Protein AF-A0A9D1QXA1-F1 (afdb_monomer_lite)

Foldseek 3Di:
DDDDDDDDDDDVVVVVVVVVVVVVVVVVVCVVCVVVVVVVVPPPVPPPPPDPVSVVVVCCVPCVVVVVVVVVVVVVVVVVVCCVVPNDDAQAEEEEEEQDPLCVLDVCLQVLLQVLADPLVPPPDHGYHYHYQNEDPDPPPPVDDPVSNVVSVVVVVVVLLVQPHFKYKYFPSRVCVVCVVNPAQFQQVCVVQPPDPQGDGQWRFLLPFPSCVNSVVVVDPTTITIGTGDCPPSHDPDPVSVSNSVSNVSSVLSRVCVVCVVSRPDDD

Structure (mmCIF, N/CA/C/O backbone):
data_AF-A0A9D1QXA1-F1
#
_entry.id   AF-A0A9D1QXA1-F1
#
loop_
_atom_site.group_PDB
_atom_site.id
_atom_site.type_symbol
_atom_site.label_atom_id
_atom_site.label_alt_id
_atom_site.label_comp_id
_atom_site.label_asym_id
_atom_site.label_entity_id
_atom_site.label_seq_id
_atom_site.pdbx_PDB_ins_code
_atom_site.Cartn_x
_atom_site.Cartn_y
_atom_site.Cartn_z
_atom_site.occupancy
_atom_site.B_iso_or_equiv
_atom_site.auth_seq_id
_atom_site.auth_comp_id
_atom_site.auth_asym_id
_atom_site.auth_atom_id
_atom_site.pdbx_PDB_model_num
ATOM 1 N N . MET A 1 1 ? 77.956 -28.837 -76.060 1.00 37.59 1 MET A N 1
ATOM 2 C CA . MET A 1 1 ? 78.463 -27.550 -75.529 1.00 37.59 1 MET A CA 1
ATOM 3 C C . MET A 1 1 ? 77.362 -26.504 -75.665 1.00 37.59 1 MET A C 1
ATOM 5 O O . MET A 1 1 ? 76.870 -26.305 -76.768 1.00 37.59 1 MET A O 1
ATOM 9 N N . ALA A 1 2 ? 76.914 -25.924 -74.550 1.00 44.53 2 ALA A N 1
ATOM 10 C CA . ALA A 1 2 ? 75.764 -25.020 -74.465 1.00 44.53 2 ALA A CA 1
ATOM 11 C C . ALA A 1 2 ? 76.142 -23.562 -74.801 1.00 44.53 2 ALA A C 1
ATOM 13 O O . ALA A 1 2 ? 77.150 -23.057 -74.309 1.00 44.53 2 ALA A O 1
ATOM 14 N N . LYS A 1 3 ? 75.327 -22.870 -75.612 1.00 42.81 3 LYS A N 1
ATOM 15 C CA . LYS A 1 3 ? 75.459 -21.427 -75.894 1.00 42.81 3 LYS A CA 1
ATOM 16 C C . LYS A 1 3 ? 74.698 -20.617 -74.833 1.00 42.81 3 LYS A C 1
ATOM 18 O O . LYS A 1 3 ? 73.473 -20.669 -74.791 1.00 42.81 3 LYS A O 1
ATOM 23 N N . LYS A 1 4 ? 75.416 -19.851 -74.002 1.00 46.25 4 LYS A N 1
ATOM 24 C CA . LYS A 1 4 ? 74.850 -18.815 -73.113 1.00 46.25 4 LYS A CA 1
ATOM 25 C C . LYS A 1 4 ? 74.366 -17.615 -73.948 1.00 46.25 4 LYS A C 1
ATOM 27 O O . LYS A 1 4 ? 75.156 -17.053 -74.705 1.00 46.25 4 LYS A O 1
ATOM 32 N N . LYS A 1 5 ? 73.096 -17.214 -73.793 1.00 47.03 5 LYS A N 1
ATOM 33 C CA . LYS A 1 5 ? 72.574 -15.901 -74.226 1.00 47.03 5 LYS A CA 1
ATOM 34 C C . LYS A 1 5 ? 73.256 -14.805 -73.390 1.00 47.03 5 LYS A C 1
ATOM 36 O O . LYS A 1 5 ? 73.353 -14.953 -72.177 1.00 47.03 5 LYS A O 1
ATOM 41 N N . LYS A 1 6 ? 73.760 -13.752 -74.041 1.00 47.72 6 LYS A N 1
ATOM 42 C CA . LYS A 1 6 ? 74.211 -12.513 -73.386 1.00 47.72 6 LYS A CA 1
ATOM 43 C C . LYS A 1 6 ? 73.019 -11.560 -73.315 1.00 47.72 6 LYS A C 1
ATOM 45 O O . LYS A 1 6 ? 72.423 -11.287 -74.355 1.00 47.72 6 LYS A O 1
ATOM 50 N N . ASP A 1 7 ? 72.699 -11.081 -72.121 1.00 52.91 7 ASP A N 1
ATOM 51 C CA . ASP A 1 7 ? 71.696 -10.038 -71.909 1.00 52.91 7 ASP A CA 1
ATOM 52 C C . ASP A 1 7 ? 72.205 -8.695 -72.454 1.00 52.91 7 ASP A C 1
ATOM 54 O O . ASP A 1 7 ? 73.383 -8.355 -72.313 1.00 52.91 7 ASP A O 1
ATOM 58 N N . ALA A 1 8 ? 71.332 -7.961 -73.146 1.00 57.94 8 ALA A N 1
ATOM 59 C CA . ALA A 1 8 ? 71.663 -6.690 -73.780 1.00 57.94 8 ALA A CA 1
ATOM 60 C C . ALA A 1 8 ? 71.768 -5.573 -72.727 1.00 57.94 8 ALA A C 1
ATOM 62 O O . ALA A 1 8 ? 70.818 -5.325 -71.987 1.00 57.94 8 ALA A O 1
ATOM 63 N N . TYR A 1 9 ? 72.914 -4.888 -72.678 1.00 58.16 9 TYR A N 1
ATOM 64 C CA . TYR A 1 9 ? 73.096 -3.663 -71.896 1.00 58.16 9 TYR A CA 1
ATOM 65 C C . TYR A 1 9 ? 72.228 -2.551 -72.500 1.00 58.16 9 TYR A C 1
ATOM 67 O O . TYR A 1 9 ? 72.449 -2.142 -73.641 1.00 58.16 9 TYR A O 1
ATOM 75 N N . ILE A 1 10 ? 71.219 -2.102 -71.753 1.00 59.59 10 ILE A N 1
ATOM 76 C CA . ILE A 1 10 ? 70.367 -0.966 -72.114 1.00 59.59 10 ILE A CA 1
ATOM 77 C C . ILE A 1 10 ? 71.023 0.286 -71.529 1.00 59.59 10 ILE A C 1
ATOM 79 O O . ILE A 1 10 ? 71.174 0.391 -70.315 1.00 59.59 10 ILE A O 1
ATOM 83 N N . ASP A 1 11 ? 71.429 1.209 -72.397 1.00 73.06 11 ASP A N 1
ATOM 84 C CA . ASP A 1 11 ? 72.030 2.488 -72.019 1.00 73.06 11 ASP A CA 1
ATOM 85 C C . ASP A 1 11 ? 71.029 3.334 -71.196 1.00 73.06 11 ASP A C 1
ATOM 87 O O . ASP A 1 11 ? 69.945 3.647 -71.710 1.00 73.06 11 ASP A O 1
ATOM 91 N N . PRO A 1 12 ? 71.343 3.694 -69.934 1.00 71.31 12 PRO A N 1
ATOM 92 C CA . PRO A 1 12 ? 70.433 4.443 -69.070 1.00 71.31 12 PRO A CA 1
ATOM 93 C C . PRO A 1 12 ? 69.987 5.779 -69.679 1.00 71.31 12 PRO A C 1
ATOM 95 O O . PRO A 1 12 ? 68.824 6.145 -69.524 1.00 71.31 12 PRO A O 1
ATOM 98 N N . GLN A 1 13 ? 70.835 6.449 -70.468 1.00 74.12 13 GLN A N 1
ATOM 99 C CA . GLN A 1 13 ? 70.461 7.712 -71.117 1.00 74.12 13 GLN A CA 1
ATOM 100 C C . GLN A 1 13 ? 69.402 7.525 -72.209 1.00 74.12 13 GLN A C 1
ATOM 102 O O . GLN A 1 13 ? 68.526 8.368 -72.389 1.00 74.12 13 GLN A O 1
ATOM 107 N N . GLN A 1 14 ? 69.438 6.403 -72.936 1.00 75.75 14 GLN A N 1
ATOM 108 C CA . GLN A 1 14 ? 68.411 6.105 -73.937 1.00 75.75 14 GLN A CA 1
ATOM 109 C C . GLN A 1 14 ? 67.074 5.748 -73.298 1.00 75.75 14 GLN A C 1
ATOM 111 O O . GLN A 1 14 ? 66.028 5.991 -73.900 1.00 75.75 14 GLN A O 1
ATOM 116 N N . LYS A 1 15 ? 67.103 5.166 -72.097 1.00 78.06 15 LYS A N 1
ATOM 117 C CA . LYS A 1 15 ? 65.896 4.884 -71.327 1.00 78.06 15 LYS A CA 1
ATOM 118 C C . LYS A 1 15 ? 65.251 6.186 -70.852 1.00 78.06 15 LYS A C 1
ATOM 120 O O . LYS A 1 15 ? 64.083 6.404 -71.151 1.00 78.06 15 LYS A O 1
ATOM 125 N N . GLU A 1 16 ? 66.035 7.082 -70.255 1.00 83.50 16 GLU A N 1
ATOM 126 C CA . GLU A 1 16 ? 65.568 8.412 -69.840 1.00 83.50 16 GLU A CA 1
ATOM 127 C C . GLU A 1 16 ? 65.042 9.236 -71.020 1.00 83.50 16 GLU A C 1
ATOM 129 O O . GLU A 1 16 ? 63.992 9.863 -70.924 1.00 83.50 16 GLU A O 1
ATOM 134 N N . LEU A 1 17 ? 65.721 9.207 -72.173 1.00 81.94 17 LEU A N 1
ATOM 135 C CA . LEU A 1 17 ? 65.264 9.934 -73.358 1.00 81.94 17 LEU A CA 1
ATOM 136 C C . LEU A 1 17 ? 63.931 9.390 -73.888 1.00 81.94 17 LEU A C 1
ATOM 138 O O . LEU A 1 17 ? 63.074 10.167 -74.304 1.00 81.94 17 LEU A O 1
ATOM 142 N N . ARG A 1 18 ? 63.737 8.065 -73.873 1.00 80.75 18 ARG A N 1
ATOM 143 C CA . ARG A 1 18 ? 62.459 7.443 -74.251 1.00 80.75 18 ARG A CA 1
ATOM 144 C C . ARG A 1 18 ? 61.352 7.822 -73.275 1.00 80.75 18 ARG A C 1
ATOM 146 O O . ARG A 1 18 ? 60.283 8.207 -73.732 1.00 80.75 18 ARG A O 1
ATOM 153 N N . GLU A 1 19 ? 61.639 7.787 -71.976 1.00 85.25 19 GLU A N 1
ATOM 154 C CA . GLU A 1 19 ? 60.705 8.209 -70.927 1.00 85.25 19 GLU A CA 1
ATOM 155 C C . GLU A 1 19 ? 60.332 9.694 -71.079 1.00 85.25 19 GLU A C 1
ATOM 157 O O . GLU A 1 19 ? 59.159 10.046 -71.005 1.00 85.25 19 GLU A O 1
ATOM 162 N N . LEU A 1 20 ? 61.291 10.569 -71.400 1.00 86.19 20 LEU A N 1
ATOM 163 C CA . LEU A 1 20 ? 61.042 11.989 -71.676 1.00 86.19 20 LEU A CA 1
ATOM 164 C C . LEU A 1 20 ? 60.209 12.215 -72.940 1.00 86.19 20 LEU A C 1
ATOM 166 O O . LEU A 1 20 ? 59.339 13.084 -72.956 1.00 86.19 20 LEU A O 1
ATOM 170 N N . ILE A 1 21 ? 60.470 11.459 -74.009 1.00 87.19 21 ILE A N 1
ATOM 171 C CA . ILE A 1 21 ? 59.681 11.527 -75.247 1.00 87.19 21 ILE A CA 1
ATOM 172 C C . ILE A 1 21 ? 58.243 11.086 -74.978 1.00 87.19 21 ILE A C 1
ATOM 174 O O . ILE A 1 21 ? 57.306 11.727 -75.451 1.00 87.19 21 ILE A O 1
ATOM 178 N N . GLU A 1 22 ? 58.066 10.020 -74.205 1.00 86.38 22 GLU A N 1
ATOM 179 C CA . GLU A 1 22 ? 56.758 9.505 -73.821 1.00 86.38 22 GLU A CA 1
ATOM 180 C C . GLU A 1 22 ? 56.006 10.501 -72.931 1.00 86.38 22 GLU A C 1
ATOM 182 O O . GLU A 1 22 ? 54.868 10.846 -73.239 1.00 86.38 22 GLU A O 1
ATOM 187 N N . LEU A 1 23 ? 56.669 11.080 -71.925 1.00 84.50 23 LEU A N 1
ATOM 188 C CA . LEU A 1 23 ? 56.123 12.153 -71.088 1.00 84.50 23 LEU A CA 1
ATOM 189 C C . LEU A 1 23 ? 55.717 13.378 -71.905 1.00 84.50 23 LEU A C 1
ATOM 191 O O . LEU A 1 23 ? 54.641 13.929 -71.698 1.00 84.50 23 LEU A O 1
ATOM 195 N N . LYS A 1 24 ? 56.555 13.804 -72.853 1.00 83.06 24 LYS A N 1
ATOM 196 C CA . LYS A 1 24 ? 56.260 14.959 -73.705 1.00 83.06 24 LYS A CA 1
ATOM 197 C C . LYS A 1 24 ? 55.079 14.681 -74.633 1.00 83.06 24 LYS A C 1
ATOM 199 O O . LYS A 1 24 ? 54.265 15.570 -74.860 1.00 83.06 24 LYS A O 1
ATOM 204 N N . LYS A 1 25 ? 54.960 13.448 -75.132 1.00 84.94 25 LYS A N 1
ATOM 205 C CA . LYS A 1 25 ? 53.819 13.003 -75.936 1.00 84.94 25 LYS A CA 1
ATOM 206 C C . LYS A 1 25 ? 52.533 12.955 -75.108 1.00 84.94 25 LYS A C 1
ATOM 208 O O . LYS A 1 25 ? 51.510 13.427 -75.585 1.00 84.94 25 LYS A O 1
ATOM 213 N N . LEU A 1 26 ? 52.598 12.461 -73.872 1.00 79.44 26 LEU A N 1
ATOM 214 C CA . LEU A 1 26 ? 51.476 12.473 -72.928 1.00 79.44 26 LEU A CA 1
ATOM 215 C C . LEU A 1 26 ? 51.063 13.903 -72.559 1.00 79.44 26 LEU A C 1
ATOM 217 O O . LEU A 1 26 ? 49.879 14.212 -72.567 1.00 79.44 26 LEU A O 1
ATOM 221 N N . GLN A 1 27 ? 52.023 14.797 -72.304 1.00 81.00 27 GLN A N 1
ATOM 222 C CA . GLN A 1 27 ? 51.747 16.218 -72.066 1.00 81.00 27 GLN A CA 1
ATOM 223 C C . GLN A 1 27 ? 51.101 16.889 -73.277 1.00 81.00 27 GLN A C 1
ATOM 225 O O . GLN A 1 27 ? 50.180 17.684 -73.115 1.00 81.00 27 GLN A O 1
ATOM 230 N N . GLN A 1 28 ? 51.569 16.574 -74.485 1.00 80.44 28 GLN A N 1
ATOM 231 C CA . GLN A 1 28 ? 50.987 17.105 -75.711 1.00 80.44 28 GLN A CA 1
ATOM 232 C C . GLN A 1 28 ? 49.560 16.584 -75.918 1.00 80.44 28 GLN A C 1
ATOM 234 O O . GLN A 1 28 ? 48.664 17.375 -76.181 1.00 80.44 28 GLN A O 1
ATOM 239 N N . GLN A 1 29 ? 49.333 15.286 -75.714 1.00 77.81 29 GLN A N 1
ATOM 240 C CA . GLN A 1 29 ? 48.005 14.679 -75.793 1.00 77.81 29 GLN A CA 1
ATOM 241 C C . GLN A 1 29 ? 47.046 15.279 -74.750 1.00 77.81 29 GLN A C 1
ATOM 243 O O . GLN A 1 29 ? 45.900 15.583 -75.067 1.00 77.81 29 GLN A O 1
ATOM 248 N N . ALA A 1 30 ? 47.536 15.537 -73.534 1.00 77.69 30 ALA A N 1
ATOM 249 C CA . ALA A 1 30 ? 46.772 16.201 -72.484 1.00 77.69 30 ALA A CA 1
ATOM 250 C C . ALA A 1 30 ? 46.450 17.673 -72.801 1.00 77.69 30 ALA A C 1
ATOM 252 O O . ALA A 1 30 ? 45.405 18.177 -72.395 1.00 77.69 30 ALA A O 1
ATOM 253 N N . ALA A 1 31 ? 47.331 18.367 -73.528 1.00 77.25 31 ALA A N 1
ATOM 254 C CA . ALA A 1 31 ? 47.114 19.742 -73.973 1.00 77.25 31 ALA A CA 1
ATOM 255 C C . ALA A 1 31 ? 46.181 19.841 -75.193 1.00 77.25 31 ALA A C 1
ATOM 257 O O . ALA A 1 31 ? 45.480 20.840 -75.337 1.00 77.25 31 ALA A O 1
ATOM 258 N N . GLU A 1 32 ? 46.174 18.826 -76.063 1.00 80.56 32 GLU A N 1
ATOM 259 C CA . GLU A 1 32 ? 45.275 18.726 -77.222 1.00 80.56 32 GLU A CA 1
ATOM 260 C C . GLU A 1 32 ? 43.842 18.363 -76.799 1.00 80.56 32 GLU A C 1
ATOM 262 O O . GLU A 1 32 ? 42.887 18.862 -77.394 1.00 80.56 32 GLU A O 1
ATOM 267 N N . HIS A 1 33 ? 43.689 17.577 -75.727 1.00 78.50 33 HIS A N 1
ATOM 268 C CA . HIS A 1 33 ? 42.396 17.136 -75.193 1.00 78.50 33 HIS A CA 1
ATOM 269 C C . HIS A 1 33 ? 42.211 17.525 -73.710 1.00 78.50 33 HIS A C 1
ATOM 271 O O . HIS A 1 33 ? 42.039 16.658 -72.848 1.00 78.50 33 HIS A O 1
ATOM 277 N N . PRO A 1 34 ? 42.222 18.830 -73.372 1.00 73.06 34 PRO A N 1
ATOM 278 C CA . PRO A 1 34 ? 42.160 19.283 -71.983 1.00 73.06 34 PRO A CA 1
ATOM 279 C C . PRO A 1 34 ? 40.819 18.952 -71.314 1.00 73.06 34 PRO A C 1
ATOM 281 O O . PRO A 1 34 ? 40.779 18.747 -70.104 1.00 73.06 34 PRO A O 1
ATOM 284 N N . GLU A 1 35 ? 39.732 18.872 -72.089 1.00 73.75 35 GLU A N 1
ATOM 285 C CA . GLU A 1 35 ? 38.402 18.459 -71.619 1.00 73.75 35 GLU A CA 1
ATOM 286 C C . GLU A 1 35 ? 38.384 16.978 -71.208 1.00 73.75 35 GLU A C 1
ATOM 288 O O . GLU A 1 35 ? 37.866 16.670 -70.145 1.00 73.75 35 GLU A O 1
ATOM 293 N N . GLU A 1 36 ? 39.015 16.079 -71.973 1.00 73.88 36 GLU A N 1
ATOM 294 C CA . GLU A 1 36 ? 39.070 14.639 -71.659 1.00 73.88 36 GLU A CA 1
ATOM 295 C C . GLU A 1 36 ? 39.922 14.370 -70.418 1.00 73.88 36 GLU A C 1
ATOM 297 O O . GLU A 1 36 ? 39.516 13.618 -69.538 1.00 73.88 36 GLU A O 1
ATOM 302 N N . VAL A 1 37 ? 41.068 15.048 -70.293 1.00 71.19 37 VAL A N 1
ATOM 303 C CA . VAL A 1 37 ? 41.910 14.964 -69.091 1.00 71.19 37 VAL A CA 1
ATOM 304 C C . VAL A 1 37 ? 41.186 15.535 -67.880 1.00 71.19 37 VAL A C 1
ATOM 306 O O . VAL A 1 37 ? 41.249 14.972 -66.790 1.00 71.19 37 VAL A O 1
ATOM 309 N N . ARG A 1 38 ? 40.462 16.644 -68.052 1.00 65.81 38 ARG A N 1
ATOM 310 C CA . ARG A 1 38 ? 39.645 17.216 -66.985 1.00 65.81 38 ARG A CA 1
ATOM 311 C C . ARG A 1 38 ? 38.487 16.294 -66.620 1.00 65.81 38 ARG A C 1
ATOM 313 O O . ARG A 1 38 ? 38.211 16.169 -65.435 1.00 65.81 38 ARG A O 1
ATOM 320 N N . GLU A 1 39 ? 37.842 15.638 -67.579 1.00 68.19 39 GLU A N 1
ATOM 321 C CA . GLU A 1 39 ? 36.786 14.644 -67.357 1.00 68.19 39 GLU A CA 1
ATOM 322 C C . GLU A 1 39 ? 37.333 13.401 -66.638 1.00 68.19 39 GLU A C 1
ATOM 324 O O . GLU A 1 39 ? 36.701 12.881 -65.726 1.00 68.19 39 GLU A O 1
ATOM 329 N N . GLU A 1 40 ? 38.540 12.954 -66.978 1.00 65.44 40 GLU A N 1
ATOM 330 C CA . GLU A 1 40 ? 39.209 11.825 -66.327 1.00 65.44 40 GLU A CA 1
ATOM 331 C C . GLU A 1 40 ? 39.675 12.171 -64.901 1.00 65.44 40 GLU A C 1
ATOM 333 O O . GLU A 1 40 ? 39.545 11.351 -63.997 1.00 65.44 40 GLU A O 1
ATOM 338 N N . LEU A 1 41 ? 40.114 13.414 -64.663 1.00 63.16 41 LEU A N 1
ATOM 339 C CA . LEU A 1 41 ? 40.436 13.951 -63.332 1.00 63.16 41 LEU A CA 1
ATOM 340 C C . LEU A 1 41 ? 39.192 14.272 -62.483 1.00 63.16 41 LEU A C 1
ATOM 342 O O . LEU A 1 41 ? 39.276 14.269 -61.257 1.00 63.16 41 LEU A O 1
ATOM 346 N N . THR A 1 42 ? 38.053 14.587 -63.114 1.00 54.41 42 THR A N 1
ATOM 347 C CA . THR A 1 42 ? 36.769 14.884 -62.440 1.00 54.41 42 THR A CA 1
ATOM 348 C C . THR A 1 42 ? 35.841 13.682 -62.342 1.00 54.41 42 THR A C 1
ATOM 350 O O . THR A 1 42 ? 34.854 13.746 -61.607 1.00 54.41 42 THR A O 1
ATOM 353 N N . LYS A 1 43 ? 36.168 12.561 -62.998 1.00 55.78 43 LYS A N 1
ATOM 354 C CA . LYS A 1 43 ? 35.678 11.238 -62.615 1.00 55.78 43 LYS A CA 1
ATOM 355 C C . LYS A 1 43 ? 36.224 10.938 -61.226 1.00 55.78 43 LYS A C 1
ATOM 357 O O . LYS A 1 43 ? 37.206 10.226 -61.054 1.00 55.78 43 LYS A O 1
ATOM 362 N N . GLU A 1 44 ? 35.550 11.477 -60.217 1.00 54.34 44 GLU A N 1
ATOM 363 C CA . GLU A 1 44 ? 35.562 10.905 -58.886 1.00 54.34 44 GLU A CA 1
ATOM 364 C C . GLU A 1 44 ? 35.166 9.440 -59.072 1.00 54.34 44 GLU A C 1
ATOM 366 O O . GLU A 1 44 ? 33.995 9.122 -59.312 1.00 54.34 44 GLU A O 1
ATOM 371 N N . GLU A 1 45 ? 36.149 8.537 -59.054 1.00 54.50 45 GLU A N 1
ATOM 372 C CA . GLU A 1 45 ? 35.889 7.117 -58.889 1.00 54.50 45 GLU A CA 1
ATOM 373 C C . GLU A 1 45 ? 35.120 7.026 -57.576 1.00 54.50 45 GLU A C 1
ATOM 375 O O . GLU A 1 45 ? 35.698 7.082 -56.490 1.00 54.50 45 GLU A O 1
ATOM 380 N N . LYS A 1 46 ? 33.783 6.981 -57.664 1.00 53.56 46 LYS A N 1
ATOM 381 C CA . LYS A 1 46 ? 32.936 6.706 -56.514 1.00 53.56 46 LYS A CA 1
ATOM 382 C C . LYS A 1 46 ? 33.531 5.452 -55.913 1.00 53.56 46 LYS A C 1
ATOM 384 O O . LYS A 1 46 ? 33.535 4.410 -56.572 1.00 53.56 46 LYS A O 1
ATOM 389 N N . ILE A 1 47 ? 34.084 5.574 -54.710 1.00 58.09 47 ILE A N 1
ATOM 390 C CA . ILE A 1 47 ? 34.692 4.468 -53.983 1.00 58.09 47 ILE A CA 1
ATOM 391 C C . ILE A 1 47 ? 33.524 3.573 -53.573 1.00 58.09 47 ILE A C 1
ATOM 393 O O . ILE A 1 47 ? 33.023 3.634 -52.456 1.00 58.09 47 ILE A O 1
ATOM 397 N N . VAL A 1 48 ? 32.989 2.818 -54.532 1.00 64.62 48 VAL A N 1
ATOM 398 C CA . VAL A 1 48 ? 31.939 1.841 -54.305 1.00 64.62 48 VAL A CA 1
ATOM 399 C C . VAL A 1 48 ? 32.654 0.704 -53.594 1.00 64.62 48 VAL A C 1
ATOM 401 O O . VAL A 1 48 ? 33.496 0.062 -54.221 1.00 64.62 48 VAL A O 1
ATOM 404 N N . PRO A 1 49 ? 32.389 0.462 -52.302 1.00 66.38 49 PRO A N 1
ATOM 405 C CA . PRO A 1 49 ? 33.097 -0.569 -51.557 1.00 66.38 49 PRO A CA 1
ATOM 406 C C . PRO A 1 49 ? 32.857 -1.932 -52.227 1.00 66.38 49 PRO A C 1
ATOM 408 O O . PRO A 1 49 ? 31.720 -2.415 -52.287 1.00 66.38 49 PRO A O 1
ATOM 411 N N . LYS A 1 50 ? 33.917 -2.538 -52.780 1.00 69.50 50 LYS A N 1
ATOM 412 C CA . LYS A 1 50 ? 33.827 -3.767 -53.593 1.00 69.50 50 LYS A CA 1
ATOM 413 C C . LYS A 1 50 ? 33.920 -5.014 -52.719 1.00 69.50 50 LYS A C 1
ATOM 415 O O . LYS A 1 50 ? 33.334 -6.042 -53.053 1.00 69.50 50 LYS A O 1
ATOM 420 N N . THR A 1 51 ? 34.597 -4.920 -51.577 1.00 80.50 51 THR A N 1
ATOM 421 C CA . THR A 1 51 ? 34.808 -6.040 -50.649 1.00 80.50 51 THR A CA 1
ATOM 422 C C . THR A 1 51 ? 33.952 -5.930 -49.382 1.00 80.50 51 THR A C 1
ATOM 424 O O . THR A 1 51 ? 33.540 -4.844 -48.975 1.00 80.50 51 THR A O 1
ATOM 427 N N . PHE A 1 52 ? 33.685 -7.063 -48.719 1.00 78.12 52 PHE A N 1
ATOM 428 C CA . PHE A 1 52 ? 32.907 -7.103 -47.468 1.00 78.12 52 PHE A CA 1
ATOM 429 C C . PHE A 1 52 ? 33.493 -6.202 -46.371 1.00 78.12 52 PHE A C 1
ATOM 431 O O . PHE A 1 52 ? 32.750 -5.511 -45.678 1.00 78.12 52 PHE A O 1
ATOM 438 N N . LYS A 1 53 ? 34.826 -6.163 -46.249 1.00 79.56 53 LYS A N 1
ATOM 439 C CA . LYS A 1 53 ? 35.522 -5.344 -45.249 1.00 79.56 53 LYS A CA 1
ATOM 440 C C . LYS A 1 53 ? 35.340 -3.844 -45.504 1.00 79.56 53 LYS A C 1
ATOM 442 O O . LYS A 1 53 ? 35.094 -3.091 -44.568 1.00 79.56 53 LYS A O 1
ATOM 447 N N . GLU A 1 54 ? 35.408 -3.414 -46.762 1.00 82.44 54 GLU A N 1
ATOM 448 C CA . GLU A 1 54 ? 35.167 -2.016 -47.142 1.00 82.44 54 GLU A CA 1
ATOM 449 C C . GLU A 1 54 ? 33.707 -1.613 -46.916 1.00 82.44 54 GLU A C 1
ATOM 451 O O . GLU A 1 54 ? 33.450 -0.519 -46.423 1.00 82.44 54 GLU A O 1
ATOM 456 N N . LYS A 1 55 ? 32.749 -2.507 -47.207 1.00 84.25 55 LYS A N 1
ATOM 457 C CA . LYS A 1 55 ? 31.320 -2.264 -46.944 1.00 84.25 55 LYS A CA 1
ATOM 458 C C . LYS A 1 55 ? 31.041 -2.101 -45.452 1.00 84.25 55 LYS A C 1
ATOM 460 O O . LYS A 1 55 ? 30.308 -1.194 -45.070 1.00 84.25 55 LYS A O 1
ATOM 465 N N . TRP A 1 56 ? 31.657 -2.940 -44.621 1.00 85.94 56 TRP A N 1
ATOM 466 C CA . TRP A 1 56 ? 31.542 -2.861 -43.166 1.00 85.94 56 TRP A CA 1
ATOM 467 C C . TRP A 1 56 ? 32.129 -1.561 -42.608 1.00 85.94 56 TRP A C 1
ATOM 469 O O . TRP A 1 56 ? 31.475 -0.871 -41.829 1.00 85.94 56 TRP A O 1
ATOM 479 N N . ASN A 1 57 ? 33.326 -1.173 -43.056 1.00 84.62 57 ASN A N 1
ATOM 480 C CA . ASN A 1 57 ? 33.948 0.084 -42.640 1.00 84.62 57 ASN A CA 1
ATOM 481 C C . ASN A 1 57 ? 33.131 1.305 -43.084 1.00 84.62 57 ASN A C 1
ATOM 483 O O . ASN A 1 57 ? 32.956 2.234 -42.300 1.00 84.62 57 ASN A O 1
ATOM 487 N N . ASN A 1 58 ? 32.601 1.287 -44.312 1.00 87.81 58 ASN A N 1
ATOM 488 C CA . ASN A 1 58 ? 31.736 2.347 -44.826 1.00 87.81 58 ASN A CA 1
ATOM 489 C C . ASN A 1 58 ? 30.439 2.470 -44.006 1.00 87.81 58 ASN A C 1
ATOM 491 O O . ASN A 1 58 ? 30.028 3.571 -43.648 1.00 87.81 58 ASN A O 1
ATOM 495 N N . TYR A 1 59 ? 29.826 1.338 -43.638 1.00 90.31 59 TYR A N 1
ATOM 496 C CA . TYR A 1 59 ? 28.658 1.327 -42.759 1.00 90.31 59 TYR A CA 1
ATOM 497 C C . TYR A 1 59 ? 28.969 1.969 -41.403 1.00 90.31 59 TYR A C 1
ATOM 499 O O . TYR A 1 59 ? 28.290 2.912 -41.011 1.00 90.31 59 TYR A O 1
ATOM 507 N N . TRP A 1 60 ? 30.020 1.526 -40.708 1.00 91.50 60 TRP A N 1
ATOM 508 C CA . TRP A 1 60 ? 30.377 2.101 -39.407 1.00 91.50 60 TRP A CA 1
ATOM 509 C C . TRP A 1 60 ? 30.798 3.570 -39.501 1.00 91.50 60 TRP A C 1
ATOM 511 O O . TRP A 1 60 ? 30.522 4.337 -38.583 1.00 91.50 60 TRP A O 1
ATOM 521 N N . TYR A 1 61 ? 31.420 4.001 -40.599 1.00 88.94 61 TYR A N 1
ATOM 522 C CA . TYR A 1 61 ? 31.779 5.407 -40.785 1.00 88.94 61 TYR A CA 1
ATOM 523 C C . TYR A 1 61 ? 30.545 6.323 -40.762 1.00 88.94 61 TYR A C 1
ATOM 525 O O . TYR A 1 61 ? 30.567 7.352 -40.087 1.00 88.94 61 TYR A O 1
ATOM 533 N N . HIS A 1 62 ? 29.459 5.917 -41.427 1.00 90.81 62 HIS A N 1
ATOM 534 C CA . HIS A 1 62 ? 28.240 6.722 -41.536 1.00 90.81 62 HIS A CA 1
ATOM 535 C C . HIS A 1 62 ? 27.205 6.451 -40.440 1.00 90.81 62 HIS A C 1
ATOM 537 O O . HIS A 1 62 ? 26.554 7.382 -39.971 1.00 90.81 62 HIS A O 1
ATOM 543 N N . TYR A 1 63 ? 27.049 5.197 -40.016 1.00 93.81 63 TYR A N 1
ATOM 544 C CA . TYR A 1 63 ? 25.914 4.773 -39.199 1.00 93.81 63 TYR A CA 1
ATOM 545 C C . TYR A 1 63 ? 26.258 4.467 -37.747 1.00 93.81 63 TYR A C 1
ATOM 547 O O . TYR A 1 63 ? 25.326 4.310 -36.975 1.00 93.81 63 TYR A O 1
ATOM 555 N N . LYS A 1 64 ? 27.534 4.469 -37.319 1.00 92.56 64 LYS A N 1
ATOM 556 C CA . LYS A 1 64 ? 27.910 4.116 -35.931 1.00 92.56 64 LYS A CA 1
ATOM 557 C C . LYS A 1 64 ? 27.047 4.782 -34.857 1.00 92.56 64 LYS A C 1
ATOM 559 O O . LYS A 1 64 ? 26.652 4.118 -33.910 1.00 92.56 64 LYS A O 1
ATOM 564 N N . GLY A 1 65 ? 26.742 6.073 -35.010 1.00 94.81 65 GLY A N 1
ATOM 565 C CA . GLY A 1 65 ? 25.909 6.814 -34.060 1.00 94.81 65 GLY A CA 1
ATOM 566 C C . GLY A 1 65 ? 24.457 6.338 -34.061 1.00 94.81 65 GLY A C 1
ATOM 567 O O . GLY A 1 65 ? 23.908 6.061 -33.002 1.00 94.81 65 GLY A O 1
ATOM 568 N N . ALA A 1 66 ? 23.859 6.170 -35.245 1.00 94.38 66 ALA A N 1
ATOM 569 C CA . ALA A 1 66 ? 22.501 5.646 -35.393 1.00 94.38 66 ALA A CA 1
ATOM 570 C C . ALA A 1 66 ? 22.389 4.186 -34.921 1.00 94.38 66 ALA A C 1
ATOM 572 O O . ALA A 1 66 ? 21.408 3.819 -34.277 1.00 94.38 66 ALA A O 1
ATOM 573 N N . THR A 1 67 ? 23.410 3.366 -35.185 1.00 95.50 67 THR A N 1
ATOM 574 C CA . THR A 1 67 ? 23.511 1.987 -34.702 1.00 95.50 67 THR A CA 1
ATOM 575 C C . THR A 1 67 ? 23.542 1.960 -33.177 1.00 95.50 67 THR A C 1
ATOM 577 O O . THR A 1 67 ? 22.736 1.258 -32.577 1.00 95.50 67 THR A O 1
ATOM 580 N N . TRP A 1 68 ? 24.400 2.764 -32.537 1.00 96.38 68 TRP A N 1
ATOM 581 C CA . TRP A 1 68 ? 24.442 2.859 -31.074 1.00 96.38 68 TRP A CA 1
ATOM 582 C C . TRP A 1 68 ? 23.137 3.395 -30.479 1.00 96.38 68 TRP A C 1
ATOM 584 O O . TRP A 1 68 ? 22.650 2.829 -29.506 1.00 96.38 68 TRP A O 1
ATOM 594 N N . GLY A 1 69 ? 22.528 4.416 -31.088 1.00 97.38 69 GLY A N 1
ATOM 595 C CA . GLY A 1 69 ? 21.223 4.927 -30.659 1.00 97.38 69 GLY A CA 1
ATOM 596 C C . GLY A 1 69 ? 20.127 3.861 -30.728 1.00 97.38 69 GLY A C 1
ATOM 597 O O . GLY A 1 69 ? 19.384 3.681 -29.770 1.00 97.38 69 GLY A O 1
ATOM 598 N N . THR A 1 70 ? 20.083 3.090 -31.817 1.00 96.62 70 THR A N 1
ATOM 599 C CA . THR A 1 70 ? 19.128 1.980 -31.974 1.00 96.62 70 THR A CA 1
ATOM 600 C C . THR A 1 70 ? 19.348 0.906 -30.911 1.00 96.62 70 THR A C 1
ATOM 602 O O . THR A 1 70 ? 18.388 0.438 -30.311 1.00 96.62 70 THR A O 1
ATOM 605 N N . VAL A 1 71 ? 20.604 0.539 -30.641 1.00 97.56 71 VAL A N 1
ATOM 606 C CA . VAL A 1 71 ? 20.938 -0.442 -29.597 1.00 97.56 71 VAL A CA 1
ATOM 607 C C . VAL A 1 71 ? 20.464 0.033 -28.224 1.00 97.56 71 VAL A C 1
ATOM 609 O O . VAL A 1 71 ? 19.839 -0.745 -27.513 1.00 97.56 71 VAL A O 1
ATOM 612 N N . ILE A 1 72 ? 20.696 1.301 -27.866 1.00 97.81 72 ILE A N 1
ATOM 613 C CA . ILE A 1 72 ? 20.232 1.863 -26.586 1.00 97.81 72 ILE A CA 1
ATOM 614 C C . ILE A 1 72 ? 18.707 1.788 -26.485 1.00 97.81 72 ILE A C 1
ATOM 616 O O . ILE A 1 72 ? 18.191 1.316 -25.479 1.00 97.81 72 ILE A O 1
ATOM 620 N N . VAL A 1 73 ? 17.986 2.193 -27.534 1.00 97.81 73 VAL A N 1
ATOM 621 C CA . VAL A 1 73 ? 16.516 2.133 -27.557 1.00 97.81 73 VAL A CA 1
ATOM 622 C C . VAL A 1 73 ? 16.016 0.699 -27.385 1.00 97.81 73 VAL A C 1
ATOM 624 O O . VAL A 1 73 ? 15.125 0.461 -26.578 1.00 97.81 73 VAL A O 1
ATOM 627 N N . VAL A 1 74 ? 16.608 -0.270 -28.089 1.00 97.81 74 VAL A N 1
ATOM 628 C CA . VAL A 1 74 ? 16.231 -1.687 -27.958 1.00 97.81 74 VAL A CA 1
ATOM 629 C C . VAL A 1 74 ? 16.482 -2.200 -26.541 1.00 97.81 74 VAL A C 1
ATOM 631 O O . VAL A 1 74 ? 15.642 -2.923 -26.009 1.00 97.81 74 VAL A O 1
ATOM 634 N N . VAL A 1 75 ? 17.599 -1.820 -25.914 1.00 97.56 75 VAL A N 1
ATOM 635 C CA . VAL A 1 75 ? 17.899 -2.195 -24.524 1.00 97.56 75 VAL A CA 1
ATOM 636 C C . VAL A 1 75 ? 16.878 -1.594 -23.561 1.00 97.56 75 VAL A C 1
ATOM 638 O O . VAL A 1 75 ? 16.354 -2.328 -22.732 1.00 97.56 75 VAL A O 1
ATOM 641 N N . LEU A 1 76 ? 16.546 -0.306 -23.697 1.00 97.00 76 LEU A N 1
ATOM 642 C CA . LEU A 1 76 ? 15.550 0.354 -22.845 1.00 97.00 76 LEU A CA 1
ATOM 643 C C . LEU A 1 76 ? 14.163 -0.276 -22.994 1.00 97.00 76 LEU A C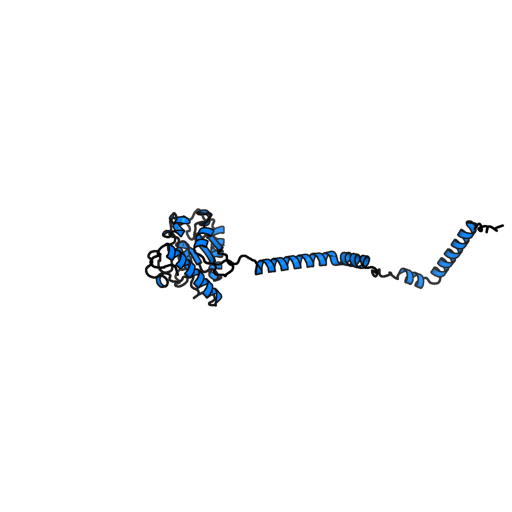 1
ATOM 645 O O . LEU A 1 76 ? 13.532 -0.585 -21.993 1.00 97.00 76 LEU A O 1
ATOM 649 N N . ILE A 1 77 ? 13.719 -0.535 -24.228 1.00 96.62 77 ILE A N 1
ATOM 650 C CA . ILE A 1 77 ? 12.434 -1.204 -24.477 1.00 96.62 77 ILE A CA 1
ATOM 651 C C . ILE A 1 77 ? 12.441 -2.615 -23.883 1.00 96.62 77 ILE A C 1
ATOM 653 O O . ILE A 1 77 ? 11.478 -3.012 -23.238 1.00 96.62 77 ILE A O 1
ATOM 657 N N . SER A 1 78 ? 13.526 -3.371 -24.070 1.00 94.75 78 SER A N 1
ATOM 658 C CA . SER A 1 78 ? 13.639 -4.723 -23.505 1.00 94.75 78 SER A CA 1
ATOM 659 C C . SER A 1 78 ? 13.617 -4.700 -21.977 1.00 94.75 78 SER A C 1
ATOM 661 O O . SER A 1 78 ? 13.046 -5.597 -21.367 1.00 94.75 78 SER A O 1
ATOM 663 N N . TRP A 1 79 ? 14.224 -3.679 -21.366 1.00 93.25 79 TRP A N 1
ATOM 664 C CA . TRP A 1 79 ? 14.210 -3.494 -19.921 1.00 93.25 79 TRP A CA 1
ATOM 665 C C . TRP A 1 79 ? 12.804 -3.159 -19.411 1.00 93.25 79 TRP A C 1
ATOM 667 O O . TRP A 1 79 ? 12.319 -3.863 -18.537 1.00 93.25 79 TRP A O 1
ATOM 677 N N . MET A 1 80 ? 12.097 -2.220 -20.050 1.00 92.25 80 MET A N 1
ATOM 678 C CA . MET A 1 80 ? 10.701 -1.904 -19.710 1.00 92.25 80 MET A CA 1
ATOM 679 C C . MET A 1 80 ? 9.773 -3.114 -19.848 1.00 92.25 80 MET A C 1
ATOM 681 O O . MET A 1 80 ? 8.962 -3.363 -18.970 1.00 92.25 80 MET A O 1
ATOM 685 N N . ILE A 1 81 ? 9.896 -3.896 -20.928 1.00 92.31 81 ILE A N 1
ATOM 686 C CA . ILE A 1 81 ? 9.107 -5.128 -21.098 1.00 92.31 81 ILE A CA 1
ATOM 687 C C . ILE A 1 81 ? 9.405 -6.102 -19.954 1.00 92.31 81 ILE A C 1
ATOM 689 O O . ILE A 1 81 ? 8.492 -6.716 -19.415 1.00 92.31 81 ILE A O 1
ATOM 693 N N . LYS A 1 82 ? 10.677 -6.247 -19.569 1.00 89.88 82 LYS A N 1
ATOM 694 C CA . LYS A 1 82 ? 11.057 -7.120 -18.458 1.00 89.88 82 LYS A CA 1
ATOM 695 C C . LYS A 1 82 ? 10.464 -6.635 -17.129 1.00 89.88 82 LYS A C 1
ATOM 697 O O . LYS A 1 82 ? 10.025 -7.477 -16.362 1.00 89.88 82 LYS A O 1
ATOM 702 N N . ASP A 1 83 ? 10.409 -5.334 -16.876 1.00 84.38 83 ASP A N 1
ATOM 703 C CA . ASP A 1 83 ? 9.805 -4.804 -15.648 1.00 84.38 83 ASP A CA 1
ATOM 704 C C . ASP A 1 83 ? 8.270 -4.919 -15.658 1.00 84.38 83 ASP A C 1
ATOM 706 O O . ASP A 1 83 ? 7.683 -5.176 -14.621 1.00 84.38 83 ASP A O 1
ATOM 710 N N . ILE A 1 84 ? 7.617 -4.819 -16.822 1.00 82.88 84 ILE A N 1
ATOM 711 C CA . ILE A 1 84 ? 6.160 -5.011 -16.938 1.00 82.88 84 ILE A CA 1
ATOM 712 C C . ILE A 1 84 ? 5.756 -6.473 -16.697 1.00 82.88 84 ILE A C 1
ATOM 714 O O . ILE A 1 84 ? 4.751 -6.725 -16.054 1.00 82.88 84 ILE A O 1
ATOM 718 N N . PHE A 1 85 ? 6.504 -7.443 -17.233 1.00 79.94 85 PHE A N 1
ATOM 719 C CA . PHE A 1 85 ? 6.132 -8.867 -17.143 1.00 79.94 85 PHE A CA 1
ATOM 720 C C . PHE A 1 85 ? 6.746 -9.615 -15.954 1.00 79.94 85 PHE A C 1
ATOM 722 O O . PHE A 1 85 ? 6.357 -10.746 -15.686 1.00 79.94 85 PHE A O 1
ATOM 729 N N . PHE A 1 86 ? 7.767 -9.048 -15.314 1.00 79.81 86 PHE A N 1
ATOM 730 C CA . PHE A 1 86 ? 8.486 -9.679 -14.201 1.00 79.81 86 PHE A CA 1
ATOM 731 C C . PHE A 1 86 ? 8.755 -8.691 -13.060 1.00 79.81 86 PHE A C 1
ATOM 733 O O . PHE A 1 86 ? 9.682 -8.909 -12.272 1.00 79.81 86 PHE A O 1
ATOM 740 N N . GLY A 1 87 ? 8.038 -7.566 -13.035 1.00 71.81 87 GLY A N 1
ATOM 741 C CA . GLY A 1 87 ? 8.009 -6.675 -11.883 1.00 71.81 87 GLY A CA 1
ATOM 742 C C . GLY A 1 87 ? 7.359 -7.376 -10.689 1.00 71.81 87 GLY A C 1
ATOM 743 O O . GLY A 1 87 ? 6.670 -8.376 -10.890 1.00 71.81 87 GLY A O 1
ATOM 744 N N . PRO A 1 88 ? 7.623 -6.911 -9.458 1.00 70.75 88 PRO A N 1
ATOM 745 C CA . PRO A 1 88 ? 6.889 -7.393 -8.299 1.00 70.75 88 PRO A CA 1
ATOM 746 C C . PRO A 1 88 ? 5.411 -7.035 -8.479 1.00 70.75 88 PRO A C 1
ATOM 748 O O . PRO A 1 88 ? 5.077 -5.865 -8.666 1.00 70.75 88 PRO A O 1
ATOM 751 N N . GLU A 1 89 ? 4.567 -8.056 -8.482 1.00 81.75 89 GLU A N 1
ATOM 752 C CA . GLU A 1 89 ? 3.121 -7.936 -8.363 1.00 81.75 89 GLU A CA 1
ATOM 753 C C . GLU A 1 89 ? 2.820 -8.219 -6.894 1.00 81.75 89 GLU A C 1
ATOM 755 O O . GLU A 1 89 ? 3.256 -9.241 -6.367 1.00 81.75 89 GLU A O 1
ATOM 760 N N . TYR A 1 90 ? 2.220 -7.249 -6.215 1.00 89.81 90 TYR A N 1
ATOM 761 C CA . TYR A 1 90 ? 1.929 -7.343 -4.789 1.00 89.81 90 TYR A CA 1
ATOM 762 C C . TYR A 1 90 ? 0.499 -7.837 -4.609 1.00 89.81 90 TYR A C 1
ATOM 764 O O . TYR A 1 90 ? -0.374 -7.470 -5.391 1.00 89.81 90 TYR A O 1
ATOM 772 N N . ASP A 1 91 ? 0.269 -8.643 -3.581 1.00 92.62 91 ASP A N 1
ATOM 773 C CA . ASP A 1 91 ? -1.041 -9.205 -3.253 1.00 92.62 91 ASP A CA 1
ATOM 774 C C . ASP A 1 91 ? -1.989 -8.143 -2.687 1.00 92.62 91 ASP A C 1
ATOM 776 O O . ASP A 1 91 ? -3.182 -8.146 -2.974 1.00 92.62 91 ASP A O 1
ATOM 780 N N . LEU A 1 92 ? -1.447 -7.207 -1.904 1.00 93.75 92 LEU A N 1
ATOM 781 C CA . LEU A 1 92 ? -2.180 -6.084 -1.323 1.00 93.75 92 LEU A CA 1
ATOM 782 C C . LEU A 1 92 ? -1.298 -4.840 -1.202 1.00 93.75 92 LEU A C 1
ATOM 784 O O . LEU A 1 92 ? -0.086 -4.922 -0.975 1.00 93.75 92 LEU A O 1
ATOM 788 N N . THR A 1 93 ? -1.948 -3.680 -1.249 1.00 95.44 93 THR A N 1
ATOM 789 C CA . THR A 1 93 ? -1.368 -2.395 -0.847 1.00 95.44 93 THR A CA 1
ATOM 790 C C . THR A 1 93 ? -2.038 -1.932 0.441 1.00 95.44 93 THR A C 1
ATOM 792 O O . THR A 1 93 ? -3.252 -1.748 0.485 1.00 95.44 93 THR A O 1
ATOM 795 N N . VAL A 1 94 ? -1.237 -1.735 1.489 1.00 97.56 94 VAL A N 1
ATOM 796 C CA . VAL A 1 94 ? -1.666 -1.167 2.771 1.00 97.56 94 VAL A CA 1
ATOM 797 C C . VAL A 1 94 ? -1.138 0.255 2.865 1.00 97.56 94 VAL A C 1
ATOM 799 O O . VAL A 1 94 ? 0.069 0.461 3.012 1.00 97.56 94 VAL A O 1
ATOM 802 N N . THR A 1 95 ? -2.033 1.235 2.829 1.00 98.00 95 THR A N 1
ATOM 803 C CA . THR A 1 95 ? -1.650 2.648 2.897 1.00 98.00 95 THR A CA 1
ATOM 804 C C . THR A 1 95 ? -1.900 3.200 4.289 1.00 98.00 95 THR A C 1
ATOM 806 O O . THR A 1 95 ? -3.019 3.157 4.795 1.00 98.00 95 THR A O 1
ATOM 809 N N . SER A 1 96 ? -0.864 3.742 4.932 1.00 97.44 96 SER A N 1
ATOM 810 C CA . SER A 1 96 ? -1.027 4.401 6.226 1.00 97.44 96 SER A CA 1
ATOM 811 C C . SER A 1 96 ? -1.166 5.911 6.083 1.00 97.44 96 SER A C 1
ATOM 813 O O . SER A 1 96 ? -0.459 6.549 5.305 1.00 97.44 96 SER A O 1
ATOM 815 N N . ALA A 1 97 ? -2.072 6.487 6.863 1.00 96.44 97 ALA A N 1
ATOM 816 C CA . ALA A 1 97 ? -2.279 7.918 6.996 1.00 96.44 97 ALA A CA 1
ATOM 817 C C . ALA A 1 97 ? -2.335 8.252 8.486 1.00 96.44 97 ALA A C 1
ATOM 819 O O . ALA A 1 97 ? -3.398 8.216 9.099 1.00 96.44 97 ALA A O 1
ATOM 820 N N . THR A 1 98 ? -1.172 8.513 9.082 1.00 94.62 98 THR A N 1
ATOM 821 C CA . THR A 1 98 ? -1.070 8.836 10.513 1.00 94.62 98 THR A CA 1
ATOM 822 C C . THR A 1 98 ? -0.009 9.903 10.753 1.00 94.62 98 THR A C 1
ATOM 824 O O . THR A 1 98 ? 0.880 10.088 9.921 1.00 94.62 98 THR A O 1
ATOM 827 N N . LYS A 1 99 ? -0.020 10.569 11.907 1.00 92.12 99 LYS A N 1
ATOM 828 C CA . LYS A 1 99 ? 1.085 11.459 12.317 1.00 92.12 99 LYS A CA 1
ATOM 829 C C . LYS A 1 99 ? 2.357 10.707 12.724 1.00 92.12 99 LYS A C 1
ATOM 831 O O . LYS A 1 99 ? 3.421 11.314 12.862 1.00 92.12 99 LYS A O 1
ATOM 836 N N . TYR A 1 100 ? 2.272 9.391 12.912 1.00 91.88 100 TYR A N 1
ATOM 837 C CA . TYR A 1 100 ? 3.373 8.545 13.358 1.00 91.88 100 TYR A CA 1
ATOM 838 C C . TYR A 1 100 ? 4.120 7.914 12.180 1.00 91.88 100 TYR A C 1
ATOM 840 O O . TYR A 1 100 ? 3.544 7.544 11.160 1.00 91.88 100 TYR A O 1
ATOM 848 N N . ALA A 1 101 ? 5.431 7.740 12.347 1.00 92.25 101 ALA A N 1
ATOM 849 C CA . ALA A 1 101 ? 6.228 6.885 11.473 1.00 92.25 101 ALA A CA 1
ATOM 850 C C . ALA A 1 101 ? 6.119 5.440 11.978 1.00 92.25 101 ALA A C 1
ATOM 852 O O . ALA A 1 101 ? 6.963 4.997 12.760 1.00 92.25 101 ALA A O 1
ATOM 853 N N . LEU A 1 102 ? 5.072 4.717 11.579 1.00 93.62 102 LEU A N 1
ATOM 854 C CA . LEU A 1 102 ? 4.848 3.320 11.967 1.00 93.62 102 LEU A CA 1
ATOM 855 C C . LEU A 1 102 ? 6.047 2.437 11.589 1.00 93.62 102 LEU A C 1
ATOM 857 O O . LEU A 1 102 ? 6.489 1.609 12.386 1.00 93.62 102 LEU A O 1
ATOM 861 N N . SER A 1 103 ? 6.652 2.682 10.424 1.00 93.75 103 SER A N 1
ATOM 862 C CA . SER A 1 103 ? 7.864 1.988 9.969 1.00 93.75 103 SER A CA 1
ATOM 863 C C . SER A 1 103 ? 9.076 2.204 10.890 1.00 93.75 103 SER A C 1
ATOM 865 O O . SER A 1 103 ? 9.986 1.375 10.947 1.00 93.75 103 SER A O 1
ATOM 867 N N . ALA A 1 104 ? 9.096 3.306 11.648 1.00 92.94 104 ALA A N 1
ATOM 868 C CA . ALA A 1 104 ? 10.131 3.592 12.636 1.00 92.94 104 ALA A CA 1
ATOM 869 C C . ALA A 1 104 ? 9.852 2.945 14.004 1.00 92.94 104 ALA A C 1
ATOM 871 O O . ALA A 1 104 ? 10.788 2.802 14.796 1.00 92.94 104 ALA A O 1
ATOM 872 N N . LEU A 1 105 ? 8.602 2.557 14.287 1.00 91.88 105 LEU A N 1
ATOM 873 C CA . LEU A 1 105 ? 8.225 1.827 15.503 1.00 91.88 105 LEU A CA 1
ATOM 874 C C . LEU A 1 105 ? 8.655 0.362 15.423 1.00 91.88 105 LEU A C 1
ATOM 876 O O . LEU A 1 105 ? 9.172 -0.182 16.399 1.00 91.88 105 LEU A O 1
ATOM 880 N N . ASN A 1 106 ? 8.489 -0.254 14.250 1.00 91.62 106 ASN A N 1
ATOM 881 C CA . ASN A 1 106 ? 8.891 -1.630 14.001 1.00 91.62 106 ASN A CA 1
ATOM 882 C C . ASN A 1 106 ? 9.532 -1.784 12.615 1.00 91.62 106 ASN A C 1
ATOM 884 O O . ASN A 1 106 ? 8.879 -1.605 11.590 1.00 91.62 106 ASN A O 1
ATOM 888 N N . SER A 1 107 ? 10.803 -2.195 12.577 1.00 91.75 107 SER A N 1
ATOM 889 C CA . SER A 1 107 ? 11.506 -2.473 11.318 1.00 91.75 107 SER A CA 1
ATOM 890 C C . SER A 1 107 ? 10.969 -3.695 10.566 1.00 91.75 107 SER A C 1
ATOM 892 O O . SER A 1 107 ? 11.277 -3.852 9.389 1.00 91.75 107 SER A O 1
ATOM 894 N N . GLU A 1 108 ? 10.209 -4.558 11.244 1.00 94.62 108 GLU A N 1
ATOM 895 C CA . GLU A 1 108 ? 9.564 -5.757 10.691 1.00 94.62 108 GLU A CA 1
ATOM 896 C C . GLU A 1 108 ? 8.086 -5.500 10.331 1.00 94.62 108 GLU A C 1
ATOM 898 O O . GLU A 1 108 ? 7.378 -6.430 9.971 1.00 94.62 108 GLU A O 1
ATOM 903 N N . LEU A 1 109 ? 7.615 -4.242 10.366 1.00 95.62 109 LEU A N 1
ATOM 904 C CA . LEU A 1 109 ? 6.207 -3.884 10.135 1.00 95.62 109 LEU A CA 1
ATOM 905 C C . LEU A 1 109 ? 5.621 -4.502 8.858 1.00 95.62 109 LEU A C 1
ATOM 907 O O . LEU A 1 109 ? 4.534 -5.064 8.898 1.00 95.62 109 LEU A O 1
ATOM 911 N N . THR A 1 110 ? 6.328 -4.423 7.728 1.00 95.19 110 THR A N 1
ATOM 912 C CA . THR A 1 110 ? 5.831 -4.998 6.469 1.00 95.19 110 THR A CA 1
ATOM 913 C C . THR A 1 110 ? 5.728 -6.521 6.538 1.00 95.19 110 THR A C 1
ATOM 915 O O . THR A 1 110 ? 4.755 -7.070 6.040 1.00 95.19 110 THR A O 1
ATOM 918 N N . GLU A 1 111 ? 6.677 -7.208 7.180 1.00 95.56 111 GLU A N 1
ATOM 919 C CA . GLU A 1 111 ? 6.624 -8.667 7.369 1.00 95.56 111 GLU A CA 1
ATOM 920 C C . GLU A 1 111 ? 5.461 -9.057 8.292 1.00 95.56 111 GLU A C 1
ATOM 922 O O . GLU A 1 111 ? 4.733 -10.007 8.011 1.00 95.56 111 GLU A O 1
ATOM 927 N N . ASP A 1 112 ? 5.234 -8.271 9.346 1.00 96.31 112 ASP A N 1
ATOM 928 C CA . ASP A 1 112 ? 4.134 -8.473 10.288 1.00 96.31 112 ASP A CA 1
ATOM 929 C C . ASP A 1 112 ? 2.763 -8.266 9.648 1.00 96.31 112 ASP A C 1
ATOM 931 O O . ASP A 1 112 ? 1.841 -9.017 9.949 1.00 96.31 112 ASP A O 1
ATOM 935 N N . LEU A 1 113 ? 2.635 -7.287 8.752 1.00 96.81 113 LEU A N 1
ATOM 936 C CA . LEU A 1 113 ? 1.432 -7.082 7.950 1.00 96.81 113 LEU A CA 1
ATOM 937 C C . LEU A 1 113 ? 1.265 -8.195 6.899 1.00 96.81 113 LEU A C 1
ATOM 939 O O . LEU A 1 113 ? 0.171 -8.719 6.728 1.00 96.81 113 LEU A O 1
ATOM 943 N N . THR A 1 114 ? 2.351 -8.624 6.243 1.00 96.50 114 THR A N 1
ATOM 944 C CA . THR A 1 114 ? 2.315 -9.697 5.223 1.00 96.50 114 THR A CA 1
ATOM 945 C C . THR A 1 114 ? 1.757 -11.006 5.786 1.00 96.50 114 THR A C 1
ATOM 947 O O . THR A 1 114 ? 1.130 -11.765 5.059 1.00 96.50 114 THR A O 1
ATOM 950 N N . ALA A 1 115 ? 1.941 -11.268 7.085 1.00 95.75 115 ALA A N 1
ATOM 951 C CA . ALA A 1 115 ? 1.481 -12.492 7.740 1.00 95.75 115 ALA A CA 1
ATOM 952 C C . ALA A 1 115 ? -0.044 -12.717 7.701 1.00 95.75 115 ALA A C 1
ATOM 954 O O . ALA A 1 115 ? -0.477 -13.842 7.945 1.00 95.75 115 ALA A O 1
ATOM 955 N N . TYR A 1 116 ? -0.832 -11.678 7.410 1.00 95.88 116 TYR A N 1
ATOM 956 C CA . TYR A 1 116 ? -2.296 -11.739 7.324 1.00 95.88 116 TYR A CA 1
ATOM 957 C C . TYR A 1 116 ? -2.823 -11.701 5.879 1.00 95.88 116 TYR A C 1
ATOM 959 O O . TYR A 1 116 ? -4.032 -11.769 5.668 1.00 95.88 116 TYR A O 1
ATOM 967 N N . ALA A 1 117 ? -1.936 -11.582 4.888 1.00 95.88 117 ALA A N 1
ATOM 968 C CA . ALA A 1 117 ? -2.286 -11.674 3.475 1.00 95.88 117 ALA A CA 1
ATOM 969 C C . ALA A 1 117 ? -2.148 -13.118 2.967 1.00 95.88 117 ALA A C 1
ATOM 971 O O . ALA A 1 117 ? -1.358 -13.902 3.500 1.00 95.88 117 ALA A O 1
ATOM 972 N N . GLU A 1 118 ? -2.877 -13.445 1.902 1.00 94.81 118 GLU A N 1
ATOM 973 C CA . GLU A 1 118 ? -2.688 -14.673 1.128 1.00 94.81 118 GLU A CA 1
ATOM 974 C C . GLU A 1 118 ? -2.077 -14.371 -0.254 1.00 94.81 118 GLU A C 1
ATOM 976 O O . GLU A 1 118 ? -1.901 -13.217 -0.638 1.00 94.81 118 GLU A O 1
ATOM 981 N N . ASP A 1 119 ? -1.705 -15.425 -0.986 1.00 94.25 119 ASP A N 1
ATOM 982 C CA . ASP A 1 119 ? -1.277 -15.358 -2.394 1.00 94.25 119 ASP A CA 1
ATOM 983 C C . ASP A 1 119 ? -2.507 -15.117 -3.288 1.00 94.25 119 ASP A C 1
ATOM 985 O O . ASP A 1 119 ? -3.089 -16.053 -3.850 1.00 94.25 119 ASP A O 1
ATOM 989 N N . TYR A 1 120 ? -2.951 -13.861 -3.357 1.00 93.31 120 TYR A N 1
ATOM 990 C CA . TYR A 1 120 ? -4.140 -13.458 -4.107 1.00 93.31 120 TYR A CA 1
ATOM 991 C C . TYR A 1 120 ? -3.881 -13.437 -5.617 1.00 93.31 120 TYR A C 1
ATOM 993 O O . TYR A 1 120 ? -4.796 -13.693 -6.406 1.00 93.31 120 TYR A O 1
ATOM 1001 N N . ASN A 1 121 ? -2.641 -13.170 -6.042 1.00 89.38 121 ASN A N 1
ATOM 1002 C CA . ASN A 1 121 ? -2.279 -13.126 -7.463 1.00 89.38 121 ASN A CA 1
ATOM 1003 C C . ASN A 1 121 ? -1.877 -14.503 -8.047 1.00 89.38 121 ASN A C 1
ATOM 1005 O O . ASN A 1 121 ? -1.817 -14.675 -9.271 1.00 89.38 121 ASN A O 1
ATOM 1009 N N . GLY A 1 122 ? -1.669 -15.514 -7.199 1.00 87.56 122 GLY A N 1
ATOM 1010 C CA . GLY A 1 122 ? -1.380 -16.895 -7.579 1.00 87.56 122 GLY A CA 1
ATOM 1011 C C . GLY A 1 122 ? 0.047 -17.123 -8.090 1.00 87.56 122 GLY A C 1
ATOM 1012 O O . GLY A 1 122 ? 0.284 -18.081 -8.844 1.00 87.56 122 GLY A O 1
ATOM 1013 N N . ASP A 1 123 ? 0.996 -16.251 -7.740 1.00 87.38 123 ASP A N 1
ATOM 1014 C CA . ASP A 1 123 ? 2.397 -16.332 -8.162 1.00 87.38 123 ASP A CA 1
ATOM 1015 C C . ASP A 1 123 ? 3.254 -17.263 -7.273 1.00 87.38 123 ASP A C 1
ATOM 1017 O O . ASP A 1 123 ? 4.408 -17.582 -7.613 1.00 87.38 123 ASP A O 1
ATOM 1021 N N . GLY A 1 124 ? 2.673 -17.769 -6.180 1.00 87.69 124 GLY A N 1
ATOM 1022 C CA . GLY A 1 124 ? 3.303 -18.653 -5.205 1.00 87.69 124 GLY A CA 1
ATOM 1023 C C . GLY A 1 124 ? 4.124 -17.932 -4.135 1.00 87.69 124 GLY A C 1
ATOM 1024 O O . GLY A 1 124 ? 4.905 -18.597 -3.438 1.00 87.69 124 GLY A O 1
ATOM 1025 N N . LYS A 1 125 ? 4.015 -16.606 -4.029 1.00 89.81 125 LYS A N 1
ATOM 1026 C CA . LYS A 1 125 ? 4.555 -15.772 -2.951 1.00 89.81 125 LYS A CA 1
ATOM 1027 C C . LYS A 1 125 ? 3.420 -14.972 -2.322 1.00 89.81 125 LYS A C 1
ATOM 1029 O O . LYS A 1 125 ? 2.335 -14.884 -2.864 1.00 89.81 125 LYS A O 1
ATOM 1034 N N . THR A 1 126 ? 3.702 -14.436 -1.145 1.00 93.69 126 THR A N 1
ATOM 1035 C CA . THR A 1 126 ? 2.810 -13.510 -0.458 1.00 93.69 126 THR A CA 1
ATOM 1036 C C . THR A 1 126 ? 3.642 -12.284 -0.157 1.00 93.69 126 THR A C 1
ATOM 1038 O O . THR A 1 126 ? 4.548 -12.348 0.676 1.00 93.69 126 THR A O 1
ATOM 1041 N N . ASP A 1 127 ? 3.394 -11.210 -0.892 1.00 91.88 127 ASP A N 1
ATOM 1042 C CA . ASP A 1 127 ? 4.145 -9.966 -0.806 1.00 91.88 127 ASP A CA 1
ATOM 1043 C C . ASP A 1 127 ? 3.159 -8.792 -0.813 1.00 91.88 127 ASP A C 1
ATOM 1045 O O . ASP A 1 127 ? 2.416 -8.595 -1.770 1.00 91.88 127 ASP A O 1
ATOM 1049 N N . ILE A 1 128 ? 3.193 -7.949 0.219 1.00 94.81 128 ILE A N 1
ATOM 1050 C CA . ILE A 1 128 ? 2.402 -6.711 0.248 1.00 94.81 128 ILE A CA 1
ATOM 1051 C C . ILE A 1 128 ? 3.290 -5.480 0.053 1.00 94.81 128 ILE A C 1
ATOM 1053 O O . ILE A 1 128 ? 4.487 -5.489 0.358 1.00 94.81 128 ILE A O 1
ATOM 1057 N N . THR A 1 129 ? 2.683 -4.380 -0.384 1.00 95.25 129 THR A N 1
ATOM 1058 C CA . THR A 1 129 ? 3.291 -3.048 -0.303 1.00 95.25 129 THR A CA 1
ATOM 1059 C C . THR A 1 129 ? 2.730 -2.290 0.892 1.00 95.25 129 THR A C 1
ATOM 1061 O O . THR A 1 129 ? 1.522 -2.246 1.093 1.00 95.25 129 THR A O 1
ATOM 1064 N N . PHE A 1 130 ? 3.612 -1.668 1.679 1.00 96.62 130 PHE A N 1
ATOM 1065 C CA . PHE A 1 130 ? 3.227 -0.744 2.744 1.00 96.62 130 PHE A CA 1
ATOM 1066 C C . PHE A 1 130 ? 3.593 0.688 2.349 1.00 96.62 130 PHE A C 1
ATOM 1068 O O . PHE A 1 130 ? 4.775 1.035 2.259 1.00 96.62 130 PHE A O 1
ATOM 1075 N N . ASP A 1 131 ? 2.575 1.510 2.114 1.00 96.38 131 ASP A N 1
ATOM 1076 C CA . ASP A 1 131 ? 2.706 2.882 1.643 1.00 96.38 131 ASP A CA 1
ATOM 1077 C C . ASP A 1 131 ? 2.472 3.869 2.794 1.00 96.38 131 ASP A C 1
ATOM 1079 O O . ASP A 1 131 ? 1.348 4.208 3.155 1.00 96.38 131 ASP A O 1
ATOM 1083 N N . GLU A 1 132 ? 3.561 4.343 3.401 1.00 95.75 132 GLU A N 1
ATOM 1084 C CA . GLU A 1 132 ? 3.481 5.224 4.568 1.00 95.75 132 GLU A CA 1
ATOM 1085 C C . GLU A 1 132 ? 3.291 6.694 4.169 1.00 95.75 132 GLU A C 1
ATOM 1087 O O . GLU A 1 132 ? 4.106 7.276 3.439 1.00 95.75 132 GLU A O 1
ATOM 1092 N N . ILE A 1 133 ? 2.221 7.321 4.666 1.00 95.94 133 ILE A N 1
ATOM 1093 C CA . ILE A 1 133 ? 1.936 8.746 4.489 1.00 95.94 133 ILE A CA 1
ATOM 1094 C C . ILE A 1 133 ? 1.817 9.410 5.862 1.00 95.94 133 ILE A C 1
ATOM 1096 O O . ILE A 1 133 ? 0.788 9.351 6.530 1.00 95.94 133 ILE A O 1
ATOM 1100 N N . MET A 1 134 ? 2.881 10.105 6.267 1.00 93.69 134 MET A N 1
ATOM 1101 C CA . MET A 1 134 ? 2.878 10.847 7.526 1.00 93.69 134 MET A CA 1
ATOM 1102 C C . MET A 1 134 ? 2.116 12.169 7.391 1.00 93.69 134 MET A C 1
ATOM 1104 O O . MET A 1 134 ? 2.632 13.122 6.800 1.00 93.69 134 MET A O 1
ATOM 1108 N N . VAL A 1 135 ? 0.907 12.251 7.934 1.00 92.19 135 VAL A N 1
ATOM 1109 C CA . VAL A 1 135 ? 0.060 13.453 7.905 1.00 92.19 135 VAL A CA 1
ATOM 1110 C C . VAL A 1 135 ? -0.305 13.870 9.316 1.00 92.19 135 VAL A C 1
ATOM 1112 O O . VAL A 1 135 ? -0.611 13.039 10.155 1.00 92.19 135 VAL A O 1
ATOM 1115 N N . SER A 1 136 ? -0.277 15.173 9.577 1.00 88.69 136 SER A N 1
ATOM 1116 C CA . SER A 1 136 ? -0.718 15.730 10.857 1.00 88.69 136 SER A CA 1
ATOM 1117 C C . SER A 1 136 ? -1.763 16.802 10.589 1.00 88.69 136 SER A C 1
ATOM 1119 O O . SER A 1 136 ? -1.519 17.747 9.835 1.00 88.69 136 SER A O 1
ATOM 1121 N N . PHE A 1 137 ? -2.945 16.653 11.176 1.00 83.12 137 PHE A N 1
ATOM 1122 C CA . PHE A 1 137 ? -4.041 17.615 11.021 1.00 83.12 137 PHE A CA 1
ATOM 1123 C C . PHE A 1 137 ? -4.096 18.621 12.175 1.00 83.12 137 PHE A C 1
ATOM 1125 O O . PHE A 1 137 ? -4.826 19.614 12.109 1.00 83.12 137 PHE A O 1
ATOM 1132 N N . SER A 1 138 ? -3.264 18.420 13.200 1.00 73.06 138 SER A N 1
ATOM 1133 C CA . SER A 1 138 ? -3.143 19.321 14.336 1.00 73.06 138 SER A CA 1
ATOM 1134 C C . SER A 1 138 ? -2.248 20.519 14.013 1.00 73.06 138 SER A C 1
ATOM 1136 O O . SER A 1 138 ? -1.091 20.387 13.616 1.00 73.06 138 SER A O 1
ATOM 1138 N N . ALA A 1 139 ? -2.774 21.725 14.241 1.00 62.59 139 ALA A N 1
ATOM 1139 C CA . ALA A 1 139 ? -2.010 22.967 14.111 1.00 62.59 139 ALA A CA 1
ATOM 1140 C C . ALA A 1 139 ? -0.939 23.141 15.208 1.00 62.59 139 ALA A C 1
ATOM 1142 O O . ALA A 1 139 ? -0.054 23.985 15.057 1.00 62.59 139 ALA A O 1
ATOM 1143 N N . ASP A 1 140 ? -1.030 22.361 16.289 1.00 63.34 140 ASP A N 1
ATOM 1144 C CA . ASP A 1 140 ? -0.156 22.437 17.464 1.00 63.34 140 ASP A CA 1
ATOM 1145 C C . ASP A 1 140 ? 0.970 21.387 17.438 1.00 63.34 140 ASP A C 1
ATOM 1147 O O . ASP A 1 140 ? 1.760 21.294 18.380 1.00 63.34 140 ASP A O 1
ATOM 1151 N N . ASP A 1 141 ? 1.073 20.595 16.369 1.00 68.56 141 ASP A N 1
ATOM 1152 C CA . ASP A 1 141 ? 2.135 19.607 16.227 1.00 68.56 141 ASP A CA 1
ATOM 1153 C C . ASP A 1 141 ? 3.468 20.272 15.846 1.00 68.56 141 ASP A C 1
ATOM 1155 O O . ASP A 1 141 ? 3.808 20.471 14.677 1.00 68.56 141 ASP A O 1
ATOM 1159 N N . GLU A 1 142 ? 4.243 20.626 16.873 1.00 62.72 142 GLU A N 1
ATOM 1160 C CA . GLU A 1 142 ? 5.551 21.277 16.740 1.00 62.72 142 GLU A CA 1
ATOM 1161 C C . GLU A 1 142 ? 6.595 20.422 15.996 1.00 62.72 142 GLU A C 1
ATOM 1163 O O . GLU A 1 142 ? 7.618 20.958 15.559 1.00 62.72 142 GLU A O 1
ATOM 1168 N N . ASN A 1 143 ? 6.364 19.111 15.841 1.00 61.62 143 ASN A N 1
ATOM 1169 C CA . ASN A 1 143 ? 7.282 18.209 15.140 1.00 61.62 143 ASN A CA 1
ATOM 1170 C C . ASN A 1 143 ? 7.000 18.116 13.637 1.00 61.62 143 ASN A C 1
ATOM 1172 O O . ASN A 1 143 ? 7.796 17.526 12.901 1.00 61.62 143 ASN A O 1
ATOM 1176 N N . THR A 1 144 ? 5.909 18.720 13.167 1.00 69.38 144 THR A N 1
ATOM 1177 C CA . THR A 1 144 ? 5.496 18.622 11.774 1.00 69.38 144 THR A CA 1
ATOM 1178 C C . THR A 1 144 ? 6.086 19.754 10.929 1.00 69.38 144 THR A C 1
ATOM 1180 O O . THR A 1 144 ? 5.758 20.934 11.073 1.00 69.38 144 THR A O 1
ATOM 1183 N N . ASP A 1 145 ? 6.943 19.394 9.969 1.00 84.81 145 ASP A N 1
ATOM 1184 C CA . ASP A 1 145 ? 7.375 20.322 8.925 1.00 84.81 145 ASP A CA 1
ATOM 1185 C C . ASP A 1 145 ? 6.194 20.641 7.994 1.00 84.81 145 ASP A C 1
ATOM 1187 O O . ASP A 1 145 ? 5.730 19.793 7.232 1.00 84.81 145 ASP A O 1
ATOM 1191 N N . MET A 1 146 ? 5.706 21.884 8.041 1.00 84.69 146 MET A N 1
ATOM 1192 C CA . MET A 1 146 ? 4.506 22.313 7.308 1.00 84.69 146 MET A CA 1
ATOM 1193 C C . MET A 1 146 ? 4.609 22.082 5.790 1.00 84.69 146 MET A C 1
ATOM 1195 O O . MET A 1 146 ? 3.599 21.823 5.137 1.00 84.69 146 MET A O 1
ATOM 1199 N N . GLN A 1 147 ? 5.812 22.172 5.211 1.00 87.31 147 GLN A N 1
ATOM 1200 C CA . GLN A 1 147 ? 6.007 21.925 3.782 1.00 87.31 147 GLN A CA 1
ATOM 1201 C C . GLN A 1 147 ? 5.888 20.434 3.449 1.00 87.31 147 GLN A C 1
ATOM 1203 O O . GLN A 1 147 ? 5.205 20.083 2.489 1.00 87.31 147 GLN A O 1
ATOM 1208 N N . THR A 1 148 ? 6.506 19.571 4.252 1.00 90.00 148 THR A N 1
ATOM 1209 C CA . THR A 1 148 ? 6.414 18.111 4.122 1.00 90.00 148 THR A CA 1
ATOM 1210 C C . THR A 1 148 ? 4.981 17.635 4.336 1.00 90.00 148 THR A C 1
ATOM 1212 O O . THR A 1 148 ? 4.463 16.876 3.522 1.00 90.00 148 THR A O 1
ATOM 1215 N N . ASN A 1 149 ? 4.295 18.157 5.352 1.00 91.50 149 ASN A N 1
ATOM 1216 C CA . ASN A 1 149 ? 2.900 17.818 5.614 1.00 91.50 149 ASN A CA 1
ATOM 1217 C C . ASN A 1 149 ? 1.980 18.213 4.451 1.00 91.50 149 ASN A C 1
ATOM 1219 O O . ASN A 1 149 ? 1.155 17.419 4.022 1.00 91.50 149 ASN A O 1
ATOM 1223 N N . ALA A 1 150 ? 2.168 19.395 3.851 1.00 91.75 150 ALA A N 1
ATOM 1224 C CA . ALA A 1 150 ? 1.389 19.791 2.676 1.00 91.75 150 ALA A CA 1
ATOM 1225 C C . ALA A 1 150 ? 1.584 18.837 1.477 1.00 91.75 150 ALA A C 1
ATOM 1227 O O . ALA A 1 150 ? 0.634 18.575 0.739 1.00 91.75 150 ALA A O 1
ATOM 1228 N N . ILE A 1 151 ? 2.797 18.303 1.289 1.00 94.25 151 ILE A N 1
ATOM 1229 C CA . ILE A 1 151 ? 3.087 17.296 0.256 1.00 94.25 151 ILE A CA 1
ATOM 1230 C C . ILE A 1 151 ? 2.402 15.969 0.593 1.00 94.25 151 ILE A C 1
ATOM 1232 O O . ILE A 1 151 ? 1.765 15.378 -0.276 1.00 94.25 151 ILE A O 1
ATOM 1236 N N . ASN A 1 152 ? 2.498 15.519 1.843 1.00 94.69 152 ASN A N 1
ATOM 1237 C CA . ASN A 1 152 ? 1.889 14.268 2.289 1.00 94.69 152 ASN A CA 1
ATOM 1238 C C . ASN A 1 152 ? 0.360 14.335 2.232 1.00 94.69 152 ASN A C 1
ATOM 1240 O O . ASN A 1 152 ? -0.270 13.395 1.762 1.00 94.69 152 ASN A O 1
ATOM 1244 N N . MET A 1 153 ? -0.227 15.487 2.556 1.00 93.50 153 MET A N 1
ATOM 1245 C CA . MET A 1 153 ? -1.646 15.761 2.350 1.00 93.50 153 MET A CA 1
ATOM 1246 C C . MET A 1 153 ? -2.035 15.624 0.879 1.00 93.50 153 MET A C 1
ATOM 1248 O O . MET A 1 153 ? -3.026 14.984 0.544 1.00 93.50 153 MET A O 1
ATOM 1252 N N . GLN A 1 154 ? -1.235 16.194 -0.027 1.00 94.56 154 GLN A N 1
ATOM 1253 C CA . GLN A 1 154 ? -1.473 16.061 -1.461 1.00 94.56 154 GLN A CA 1
ATOM 1254 C C . GLN A 1 154 ? -1.339 14.603 -1.930 1.00 94.56 154 GLN A C 1
ATOM 1256 O O . GLN A 1 154 ? -2.120 14.189 -2.786 1.00 94.56 154 GLN A O 1
ATOM 1261 N N . LYS A 1 155 ? -0.391 13.827 -1.377 1.00 95.69 155 LYS A N 1
ATOM 1262 C CA . LYS A 1 155 ? -0.261 12.383 -1.647 1.00 95.69 155 LYS A CA 1
ATOM 1263 C C . LYS A 1 155 ? -1.516 11.642 -1.182 1.00 95.69 155 LYS A C 1
ATOM 1265 O O . LYS A 1 155 ? -2.104 10.928 -1.985 1.00 95.69 155 LYS A O 1
ATOM 1270 N N . LEU A 1 156 ? -1.967 11.879 0.051 1.00 95.19 156 LEU A N 1
ATOM 1271 C CA . LEU A 1 156 ? -3.171 11.263 0.611 1.00 95.19 156 LEU A CA 1
ATOM 1272 C C . LEU A 1 156 ? -4.405 11.549 -0.255 1.00 95.19 156 LEU A C 1
ATOM 1274 O O . LEU A 1 156 ? -5.107 10.631 -0.665 1.00 95.19 156 LEU A O 1
ATOM 1278 N N . MET A 1 157 ? -4.626 12.815 -0.623 1.00 92.88 157 MET A N 1
ATOM 1279 C CA . MET A 1 157 ? -5.736 13.189 -1.506 1.00 92.88 157 MET A CA 1
ATOM 1280 C C . MET A 1 157 ? -5.633 12.539 -2.888 1.00 92.88 157 MET A C 1
ATOM 1282 O O . MET A 1 157 ? -6.656 12.225 -3.489 1.00 92.88 157 MET A O 1
ATOM 1286 N N . ALA A 1 158 ? -4.420 12.344 -3.413 1.00 94.69 158 ALA A N 1
ATOM 1287 C CA . ALA A 1 158 ? -4.218 11.670 -4.691 1.00 94.69 158 ALA A CA 1
ATOM 1288 C C . ALA A 1 158 ? -4.540 10.171 -4.612 1.00 94.69 158 ALA A C 1
ATOM 1290 O O . ALA A 1 158 ? -5.163 9.664 -5.538 1.00 94.69 158 ALA A O 1
ATOM 1291 N N . VAL A 1 159 ? -4.184 9.494 -3.515 1.00 93.94 159 VAL A N 1
ATOM 1292 C CA . VAL A 1 159 ? -4.540 8.085 -3.262 1.00 93.94 159 VAL A CA 1
ATOM 1293 C C . VAL A 1 159 ? -6.061 7.913 -3.216 1.00 93.94 159 VAL A C 1
ATOM 1295 O O . VAL A 1 159 ? -6.637 7.118 -3.963 1.00 93.94 159 VAL A O 1
ATOM 1298 N N . PHE A 1 160 ? -6.751 8.744 -2.428 1.00 91.25 160 PHE A N 1
ATOM 1299 C CA . PHE A 1 160 ? -8.214 8.714 -2.379 1.00 91.25 160 PHE A CA 1
ATOM 1300 C C . PHE A 1 160 ? -8.852 9.111 -3.717 1.00 91.25 160 PHE A C 1
ATOM 1302 O O . PHE A 1 160 ? -9.847 8.519 -4.122 1.00 91.25 160 PHE A O 1
ATOM 1309 N N . ALA A 1 161 ? -8.284 10.055 -4.465 1.00 89.50 161 ALA A N 1
ATOM 1310 C CA . ALA A 1 161 ? -8.788 10.379 -5.799 1.00 89.50 161 ALA A CA 1
ATOM 1311 C C . ALA A 1 161 ? -8.540 9.264 -6.833 1.00 89.50 161 ALA A C 1
ATOM 1313 O O . ALA A 1 161 ? -9.315 9.156 -7.780 1.00 89.50 161 ALA A O 1
ATOM 1314 N N . GLY A 1 162 ? -7.469 8.478 -6.671 1.00 89.06 162 GLY A N 1
ATOM 1315 C CA . GLY A 1 162 ? -7.091 7.386 -7.569 1.00 89.06 162 GLY A CA 1
ATOM 1316 C C . GLY A 1 162 ? -8.039 6.196 -7.483 1.00 89.06 162 GLY A C 1
ATOM 1317 O O . GLY A 1 162 ? -8.431 5.662 -8.513 1.00 89.06 162 GLY A O 1
ATOM 1318 N N . GLY A 1 163 ? -8.467 5.838 -6.271 1.00 86.81 163 GLY A N 1
ATOM 1319 C CA . GLY A 1 163 ? -9.421 4.740 -6.084 1.00 86.81 163 GLY A CA 1
ATOM 1320 C C . GLY A 1 163 ? -8.808 3.340 -6.072 1.00 86.81 163 GLY A C 1
ATOM 1321 O O . GLY A 1 163 ? -9.561 2.391 -5.934 1.00 86.81 163 GLY A O 1
ATOM 1322 N N . GLU A 1 164 ? -7.488 3.223 -6.217 1.00 88.12 164 GLU A N 1
ATOM 1323 C CA . GLU A 1 164 ? -6.777 1.940 -6.322 1.00 88.12 164 GLU A CA 1
ATOM 1324 C C . GLU A 1 164 ? -6.550 1.311 -4.935 1.00 88.12 164 GLU A C 1
ATOM 1326 O O . GLU A 1 164 ? -6.848 0.143 -4.724 1.00 88.12 164 GLU A O 1
ATOM 1331 N N . ASP A 1 165 ? -6.096 2.099 -3.956 1.00 93.31 165 ASP A N 1
ATOM 1332 C CA . ASP A 1 165 ? -5.867 1.604 -2.596 1.00 93.31 165 ASP A CA 1
ATOM 1333 C C . ASP A 1 165 ? -7.193 1.405 -1.847 1.00 93.31 165 ASP A C 1
ATOM 1335 O O . ASP A 1 165 ? -8.020 2.332 -1.771 1.00 93.31 165 ASP A O 1
ATOM 1339 N N . LEU A 1 166 ? -7.356 0.221 -1.244 1.00 95.00 166 LEU A N 1
ATOM 1340 C CA . LEU A 1 166 ? -8.551 -0.159 -0.485 1.00 95.00 166 LEU A CA 1
ATOM 1341 C C . LEU A 1 166 ? -8.304 -0.412 1.005 1.00 95.00 166 LEU A C 1
ATOM 1343 O O . LEU A 1 166 ? -9.233 -0.240 1.791 1.00 95.00 166 LEU A O 1
ATOM 1347 N N . LEU A 1 167 ? -7.087 -0.770 1.418 1.00 97.38 167 LEU A N 1
ATOM 1348 C CA . LEU A 1 167 ? -6.775 -1.094 2.810 1.00 97.38 167 LEU A CA 1
ATOM 1349 C C . LEU A 1 167 ? -5.965 0.033 3.463 1.00 97.38 167 LEU A C 1
ATOM 1351 O O . LEU A 1 167 ? -4.837 0.321 3.057 1.00 97.38 167 LEU A O 1
ATOM 1355 N N . PHE A 1 168 ? -6.539 0.670 4.486 1.00 98.00 168 PHE A N 1
ATOM 1356 C CA . PHE A 1 168 ? -5.965 1.856 5.120 1.00 98.00 168 PHE A CA 1
ATOM 1357 C C . PHE A 1 168 ? -5.687 1.658 6.606 1.00 98.00 168 PHE A C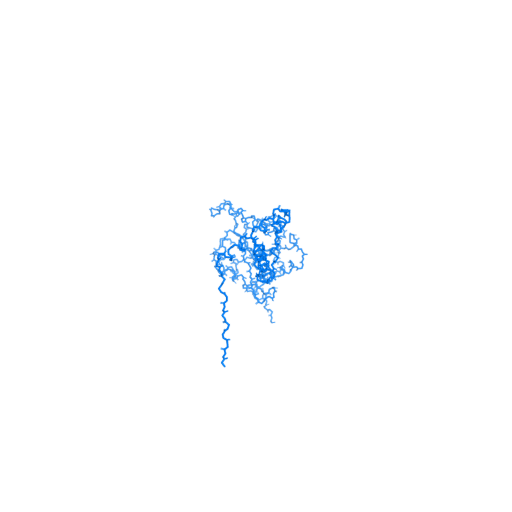 1
ATOM 1359 O O . PHE A 1 168 ? -6.540 1.162 7.333 1.00 98.00 168 PHE A O 1
ATOM 1366 N N . ILE A 1 169 ? -4.521 2.120 7.065 1.00 98.38 169 ILE A N 1
ATOM 1367 C CA . ILE A 1 169 ? -4.180 2.238 8.490 1.00 98.38 169 ILE A CA 1
ATOM 1368 C C . ILE A 1 169 ? -4.178 3.717 8.876 1.00 98.38 169 ILE A C 1
ATOM 1370 O O . ILE A 1 169 ? -3.372 4.488 8.357 1.00 98.38 169 ILE A O 1
ATOM 1374 N N . MET A 1 170 ? -5.058 4.136 9.778 1.00 97.06 170 MET A N 1
ATOM 1375 C CA . MET A 1 170 ? -5.314 5.555 10.040 1.00 97.06 170 MET A CA 1
ATOM 1376 C C . MET A 1 170 ? -5.329 5.873 11.531 1.00 97.06 170 MET A C 1
ATOM 1378 O O . MET A 1 170 ? -5.737 5.043 12.334 1.00 97.06 170 MET A O 1
ATOM 1382 N N . ASP A 1 171 ? -4.910 7.081 11.901 1.00 95.31 171 ASP A N 1
ATOM 1383 C CA . ASP A 1 171 ? -5.260 7.647 13.205 1.00 95.31 171 ASP A CA 1
ATOM 1384 C C . ASP A 1 171 ? -6.626 8.352 13.131 1.00 95.31 171 ASP A C 1
ATOM 1386 O O . ASP A 1 171 ? -7.224 8.495 12.057 1.00 95.31 171 ASP A O 1
ATOM 1390 N N . GLN A 1 172 ? -7.145 8.769 14.287 1.00 93.38 172 GLN A N 1
ATOM 1391 C CA . GLN A 1 172 ? -8.461 9.407 14.380 1.00 93.38 172 GLN A CA 1
ATOM 1392 C C . GLN A 1 172 ? -8.534 10.712 13.572 1.00 93.38 172 GLN A C 1
ATOM 1394 O O . GLN A 1 172 ? -9.522 10.943 12.880 1.00 93.38 172 GLN A O 1
ATOM 1399 N N . ASP A 1 173 ? -7.485 11.537 13.618 1.00 92.44 173 ASP A N 1
ATOM 1400 C CA . ASP A 1 173 ? -7.428 12.817 12.908 1.00 92.44 173 ASP A CA 1
ATOM 1401 C C . ASP A 1 173 ? -7.501 12.621 11.382 1.00 92.44 173 ASP A C 1
ATOM 1403 O O . ASP A 1 173 ? -8.220 13.344 10.684 1.00 92.44 173 ASP A O 1
ATOM 1407 N N . ALA A 1 174 ? -6.767 11.638 10.851 1.00 93.31 174 ALA A N 1
ATOM 1408 C CA . ALA A 1 174 ? -6.793 11.306 9.434 1.00 93.31 174 ALA A CA 1
ATOM 1409 C C . ALA A 1 174 ? -8.136 10.711 9.007 1.00 93.31 174 ALA A C 1
ATOM 1411 O O . ALA A 1 174 ? -8.654 11.088 7.953 1.00 93.31 174 ALA A O 1
ATOM 1412 N N . TYR A 1 175 ? -8.703 9.810 9.814 1.00 94.12 175 TYR A N 1
ATOM 1413 C CA . TYR A 1 175 ? -10.025 9.239 9.562 1.00 94.12 175 TYR A CA 1
ATOM 1414 C C . TYR A 1 175 ? -11.089 10.344 9.486 1.00 94.12 175 TYR A C 1
ATOM 1416 O O . TYR A 1 175 ? -11.799 10.450 8.485 1.00 94.12 175 TYR A O 1
ATOM 1424 N N . ASP A 1 176 ? -11.129 11.235 10.482 1.00 92.25 176 ASP A N 1
ATOM 1425 C CA . ASP A 1 176 ? -12.092 12.337 10.545 1.00 92.25 176 ASP A CA 1
ATOM 1426 C C . ASP A 1 176 ? -11.935 13.309 9.371 1.00 92.25 176 ASP A C 1
ATOM 1428 O O . ASP A 1 176 ? -12.923 13.832 8.853 1.00 92.25 176 ASP A O 1
ATOM 1432 N N . TYR A 1 177 ? -10.703 13.553 8.917 1.00 91.06 177 TYR A N 1
ATOM 1433 C CA . TYR A 1 177 ? -10.461 14.408 7.759 1.00 91.06 177 TYR A CA 1
ATOM 1434 C C . TYR A 1 177 ? -10.971 13.800 6.451 1.00 91.06 177 TYR A C 1
ATOM 1436 O O . TYR A 1 177 ? -11.509 14.525 5.612 1.00 91.06 177 TYR A O 1
ATOM 1444 N N . ILE A 1 178 ? -10.768 12.494 6.261 1.00 91.00 178 ILE A N 1
ATOM 1445 C CA . ILE A 1 178 ? -11.196 11.786 5.054 1.00 91.00 178 ILE A CA 1
ATOM 1446 C C . ILE A 1 178 ? -12.712 11.643 5.021 1.00 91.00 178 ILE A C 1
ATOM 1448 O O . ILE A 1 178 ? -13.319 12.020 4.022 1.00 91.00 178 ILE A O 1
ATOM 1452 N N . CYS A 1 179 ? -13.314 11.146 6.102 1.00 89.06 179 CYS A N 1
ATOM 1453 C CA . CYS A 1 179 ? -14.760 10.973 6.198 1.00 89.06 179 CYS A CA 1
ATOM 1454 C C . CYS A 1 179 ? -15.487 12.322 6.202 1.00 89.06 179 CYS A C 1
ATOM 1456 O O . CYS A 1 179 ? -16.495 12.487 5.518 1.00 89.06 179 CYS A O 1
ATOM 1458 N N . GLY A 1 180 ? -14.967 13.330 6.909 1.00 83.81 180 GLY A N 1
ATOM 1459 C CA . GLY A 1 180 ? -15.612 14.635 7.015 1.00 83.81 180 GLY A CA 1
ATOM 1460 C C . GLY A 1 180 ? -17.067 14.512 7.489 1.00 83.81 180 GLY A C 1
ATOM 1461 O O . GLY A 1 180 ? -17.332 13.972 8.559 1.00 83.81 180 GLY A O 1
ATOM 1462 N N . ASP A 1 181 ? -18.007 15.014 6.679 1.00 70.06 181 ASP A N 1
ATOM 1463 C CA . ASP A 1 181 ? -19.460 14.848 6.878 1.00 70.06 181 ASP A CA 1
ATOM 1464 C C . ASP A 1 181 ? -20.065 13.758 5.954 1.00 70.06 181 ASP A C 1
ATOM 1466 O O . ASP A 1 181 ? -21.287 13.589 5.910 1.00 70.06 181 ASP A O 1
ATOM 1470 N N . GLU A 1 182 ? -19.245 13.078 5.146 1.00 68.56 182 GLU A N 1
ATOM 1471 C CA . GLU A 1 182 ? -19.676 12.079 4.164 1.00 68.56 182 GLU A CA 1
ATOM 1472 C C . GLU A 1 182 ? -19.662 10.669 4.778 1.00 68.56 182 GLU A C 1
ATOM 1474 O O . GLU A 1 182 ? -18.631 10.156 5.200 1.00 68.56 182 GLU A O 1
ATOM 1479 N N . GLU A 1 183 ? -20.828 10.020 4.807 1.00 67.38 183 GLU A N 1
ATOM 1480 C CA . GLU A 1 183 ? -20.945 8.593 5.128 1.00 67.38 183 GLU A CA 1
ATOM 1481 C C . GLU A 1 183 ? -20.608 7.741 3.889 1.00 67.38 183 GLU A C 1
ATOM 1483 O O . GLU A 1 183 ? -20.943 8.116 2.762 1.00 67.38 183 GLU A O 1
ATOM 1488 N N . GLY A 1 184 ? -20.004 6.565 4.100 1.00 78.50 184 GLY A N 1
ATOM 1489 C CA . GLY A 1 184 ? -19.818 5.552 3.051 1.00 78.50 184 GLY A CA 1
ATOM 1490 C C . GLY A 1 184 ? -18.510 5.635 2.257 1.00 78.50 184 GLY A C 1
ATOM 1491 O O . GLY A 1 184 ? -18.465 5.175 1.119 1.00 78.50 184 GLY A O 1
ATOM 1492 N N . ILE A 1 185 ? -17.447 6.226 2.818 1.00 89.56 185 ILE A N 1
ATOM 1493 C CA . ILE A 1 185 ? -16.091 6.096 2.248 1.00 89.56 185 ILE A CA 1
ATOM 1494 C C . ILE A 1 185 ? -15.504 4.715 2.546 1.00 89.56 185 ILE A C 1
ATOM 1496 O O . ILE A 1 185 ? -14.832 4.134 1.692 1.00 89.56 185 ILE A O 1
ATOM 1500 N N . PHE A 1 186 ? -15.759 4.196 3.744 1.00 94.81 186 PHE A N 1
ATOM 1501 C CA . PHE A 1 186 ? -15.311 2.885 4.191 1.00 94.81 186 PHE A CA 1
ATOM 1502 C C . PHE A 1 186 ? -16.498 1.931 4.350 1.00 94.81 186 PHE A C 1
ATOM 1504 O O . PHE A 1 186 ? -17.636 2.350 4.571 1.00 94.81 186 PHE A O 1
ATOM 1511 N N . VAL A 1 187 ? -16.216 0.641 4.201 1.00 95.06 187 VAL A N 1
ATOM 1512 C CA . VAL A 1 187 ? -17.155 -0.455 4.422 1.00 95.06 187 VAL A CA 1
ATOM 1513 C C . VAL A 1 187 ? -17.467 -0.545 5.910 1.00 95.06 187 VAL A C 1
ATOM 1515 O O . VAL A 1 187 ? -16.552 -0.581 6.729 1.00 95.06 187 VAL A O 1
ATOM 1518 N N . ASP A 1 188 ? -18.749 -0.647 6.259 1.00 95.25 188 ASP A N 1
ATOM 1519 C CA . ASP A 1 188 ? -19.173 -0.916 7.634 1.00 95.25 188 ASP A CA 1
ATOM 1520 C C . ASP A 1 188 ? -18.776 -2.348 8.036 1.00 95.25 188 ASP A C 1
ATOM 1522 O O . ASP A 1 188 ? -19.481 -3.328 7.780 1.00 95.25 188 ASP A O 1
ATOM 1526 N N . LEU A 1 189 ? -17.606 -2.471 8.661 1.00 96.75 189 LEU A N 1
ATOM 1527 C CA . LEU A 1 189 ? -17.050 -3.734 9.132 1.00 96.75 189 LEU A CA 1
ATOM 1528 C C . LEU A 1 189 ? -17.935 -4.389 10.195 1.00 96.75 189 LEU A C 1
ATOM 1530 O O . LEU A 1 189 ? -17.896 -5.607 10.338 1.00 96.75 189 LEU A O 1
ATOM 1534 N N . SER A 1 190 ? -18.757 -3.625 10.917 1.00 96.31 190 SER A N 1
ATOM 1535 C CA . SER A 1 190 ? -19.686 -4.172 11.907 1.00 96.31 190 SER A CA 1
ATOM 1536 C C . SER A 1 190 ? -20.874 -4.894 11.263 1.00 96.31 190 SER A C 1
ATOM 1538 O O . SER A 1 190 ? -21.437 -5.816 11.865 1.00 96.31 190 SER A O 1
ATOM 1540 N N . GLU A 1 191 ? -21.233 -4.528 10.026 1.00 95.44 191 GLU A N 1
ATOM 1541 C CA . GLU A 1 191 ? -22.205 -5.267 9.217 1.00 95.44 191 GLU A CA 1
ATOM 1542 C C . GLU A 1 191 ? -21.599 -6.547 8.622 1.00 95.44 191 GLU A C 1
ATOM 1544 O O . GLU A 1 191 ? -22.274 -7.581 8.588 1.00 95.44 191 GLU A O 1
ATOM 1549 N N . VAL A 1 192 ? -20.334 -6.494 8.184 1.00 95.44 192 VAL A N 1
ATOM 1550 C CA . VAL A 1 192 ? -19.617 -7.640 7.590 1.00 95.44 192 VAL A CA 1
ATOM 1551 C C . VAL A 1 192 ? -19.227 -8.673 8.655 1.00 95.44 192 VAL A C 1
ATOM 1553 O O . VAL A 1 192 ? -19.470 -9.868 8.484 1.00 95.44 192 VAL A O 1
ATOM 1556 N N . PHE A 1 193 ? -18.687 -8.211 9.783 1.00 95.94 193 PHE A N 1
ATOM 1557 C CA . PHE A 1 193 ? -18.165 -9.016 10.888 1.00 95.94 193 PHE A CA 1
ATOM 1558 C C . PHE A 1 193 ? -18.908 -8.683 12.199 1.00 95.94 193 PHE A C 1
ATOM 1560 O O . PHE A 1 193 ? -18.397 -7.973 13.071 1.00 95.94 193 PHE A O 1
ATOM 1567 N N . PRO A 1 194 ? -20.147 -9.177 12.377 1.00 93.75 194 PRO A N 1
ATOM 1568 C CA . PRO A 1 194 ? -20.985 -8.780 13.500 1.00 93.75 194 PRO A CA 1
ATOM 1569 C C . PRO A 1 194 ? -20.537 -9.404 14.830 1.00 93.75 194 PRO A C 1
ATOM 1571 O O . PRO A 1 194 ? -20.216 -10.588 14.904 1.00 93.75 194 PRO A O 1
ATOM 1574 N N . ASN A 1 195 ? -20.705 -8.652 15.925 1.00 92.25 195 ASN A N 1
ATOM 1575 C CA . ASN A 1 195 ? -20.393 -9.049 17.314 1.00 92.25 195 ASN A CA 1
ATOM 1576 C C . ASN A 1 195 ? -18.895 -9.161 17.650 1.00 92.25 195 ASN A C 1
ATOM 1578 O O . ASN A 1 195 ? -18.518 -9.927 18.541 1.00 92.25 195 ASN A O 1
ATOM 1582 N N . ILE A 1 196 ? -18.064 -8.366 16.982 1.00 95.62 196 ILE A N 1
ATOM 1583 C CA . ILE A 1 196 ? -16.650 -8.186 17.311 1.00 95.62 196 ILE A CA 1
ATOM 1584 C C . ILE A 1 196 ? -16.491 -6.877 18.092 1.00 95.62 196 ILE A C 1
ATOM 1586 O O . ILE A 1 196 ? -16.975 -5.838 17.655 1.00 95.62 196 ILE A O 1
ATOM 1590 N N . ASP A 1 197 ? -15.872 -6.926 19.272 1.00 94.12 197 ASP A N 1
ATOM 1591 C CA . ASP A 1 197 ? -15.756 -5.781 20.188 1.00 94.12 197 ASP A CA 1
ATOM 1592 C C . ASP A 1 197 ? -14.691 -4.761 19.777 1.00 94.12 197 ASP A C 1
ATOM 1594 O O . ASP A 1 197 ? -14.851 -3.585 20.088 1.00 94.12 197 ASP A O 1
ATOM 1598 N N . ILE A 1 198 ? -13.674 -5.181 19.022 1.00 95.75 198 ILE A N 1
ATOM 1599 C CA . ILE A 1 198 ? -12.656 -4.285 18.448 1.00 95.75 198 ILE A CA 1
ATOM 1600 C C . ILE A 1 198 ? -13.105 -3.598 17.146 1.00 95.75 198 ILE A C 1
ATOM 1602 O O . ILE A 1 198 ? -12.308 -2.899 16.523 1.00 95.75 198 ILE A O 1
ATOM 1606 N N . ILE A 1 199 ? -14.351 -3.810 16.701 1.00 97.19 199 ILE A N 1
ATOM 1607 C CA . ILE A 1 199 ? -14.922 -3.152 15.518 1.00 97.19 199 ILE A CA 1
ATOM 1608 C C . ILE A 1 199 ? -15.890 -2.047 15.951 1.00 97.19 199 ILE A C 1
ATOM 1610 O O . ILE A 1 199 ? -16.894 -2.295 16.621 1.00 97.19 199 ILE A O 1
ATOM 1614 N N . GLU A 1 200 ? -15.621 -0.827 15.495 1.00 95.25 200 GLU A N 1
ATOM 1615 C CA . GLU A 1 200 ? -16.462 0.354 15.666 1.00 95.25 200 GLU A CA 1
ATOM 1616 C C . GLU A 1 200 ? -16.986 0.830 14.306 1.00 95.25 200 GLU A C 1
ATOM 1618 O O . GLU A 1 200 ? -16.378 1.681 13.659 1.00 95.25 200 GLU A O 1
ATOM 1623 N N . GLY A 1 201 ? -18.129 0.286 13.873 1.00 95.00 201 GLY A N 1
ATOM 1624 C CA . GLY A 1 201 ? -18.711 0.612 12.568 1.00 95.00 201 GLY A CA 1
ATOM 1625 C C . GLY A 1 201 ? -17.785 0.183 11.432 1.00 95.00 201 GLY A C 1
ATOM 1626 O O . GLY A 1 201 ? -17.559 -1.005 11.232 1.00 95.00 201 GLY A O 1
ATOM 1627 N N . ASP A 1 202 ? -17.215 1.153 10.726 1.00 95.56 202 ASP A N 1
ATOM 1628 C CA . ASP A 1 202 ? -16.278 0.981 9.612 1.00 95.56 202 ASP A CA 1
ATOM 1629 C C . ASP A 1 202 ? -14.793 0.911 10.026 1.00 95.56 202 ASP A C 1
ATOM 1631 O O . ASP A 1 202 ? -13.917 0.781 9.168 1.00 95.56 202 ASP A O 1
ATOM 1635 N N . LYS A 1 203 ? -14.493 0.964 11.333 1.00 96.44 203 LYS A N 1
ATOM 1636 C CA . LYS A 1 203 ? -13.128 0.916 11.881 1.00 96.44 203 LYS A CA 1
ATOM 1637 C C . LYS A 1 203 ? -12.862 -0.382 12.640 1.00 96.44 203 LYS A C 1
ATOM 1639 O O . LYS A 1 203 ? -13.631 -0.752 13.523 1.00 96.44 203 LYS A O 1
ATOM 1644 N N . LEU A 1 204 ? -11.720 -1.016 12.390 1.00 98.00 204 LEU A N 1
ATOM 1645 C CA . LEU A 1 204 ? -11.146 -2.055 13.252 1.00 98.00 204 LEU A CA 1
ATOM 1646 C C . LEU A 1 204 ? -10.013 -1.450 14.093 1.00 98.00 204 LEU A C 1
ATOM 1648 O O . LEU A 1 204 ? -9.048 -0.932 13.539 1.00 98.00 204 LEU A O 1
ATOM 1652 N N . ILE A 1 205 ? -10.087 -1.532 15.420 1.00 97.88 205 ILE A N 1
ATOM 1653 C CA . ILE A 1 205 ? -9.076 -0.974 16.330 1.00 97.88 205 ILE A CA 1
ATOM 1654 C C . ILE A 1 205 ? -7.848 -1.892 16.371 1.00 97.88 205 ILE A C 1
ATOM 1656 O O . ILE A 1 205 ? -7.852 -2.932 17.030 1.00 97.88 205 ILE A O 1
ATOM 1660 N N . LEU A 1 206 ? -6.756 -1.495 15.711 1.00 97.69 206 LEU A N 1
ATOM 1661 C CA . LEU A 1 206 ? -5.526 -2.290 15.664 1.00 97.69 206 LEU A CA 1
ATOM 1662 C C . LEU A 1 206 ? -4.816 -2.348 17.013 1.00 97.69 206 LEU A C 1
ATOM 1664 O O . LEU A 1 206 ? -4.187 -3.359 17.313 1.00 97.69 206 LEU A O 1
ATOM 1668 N N . ASN A 1 207 ? -4.927 -1.312 17.845 1.00 96.19 207 ASN A N 1
ATOM 1669 C CA . ASN A 1 207 ? -4.244 -1.229 19.141 1.00 96.19 207 ASN A CA 1
ATOM 1670 C C . ASN A 1 207 ? -4.554 -2.416 20.069 1.00 96.19 207 ASN A C 1
ATOM 1672 O O . ASN A 1 207 ? -3.708 -2.789 20.886 1.00 96.19 207 ASN A O 1
ATOM 1676 N N . GLU A 1 208 ? -5.739 -3.013 19.936 1.00 93.25 208 GLU A N 1
ATOM 1677 C CA . GLU A 1 208 ? -6.191 -4.139 20.759 1.00 93.25 208 GLU A CA 1
ATOM 1678 C C . GLU A 1 208 ? -5.798 -5.513 20.186 1.00 93.25 208 GLU A C 1
ATOM 1680 O O . GLU A 1 208 ? -5.890 -6.519 20.886 1.00 93.25 208 GLU A O 1
ATOM 1685 N N . THR A 1 209 ? -5.279 -5.557 18.957 1.00 96.06 209 THR A N 1
ATOM 1686 C CA . THR A 1 209 ? -4.922 -6.792 18.237 1.00 96.06 209 THR A CA 1
ATOM 1687 C C . THR A 1 209 ? -3.496 -7.261 18.542 1.00 96.06 209 THR A C 1
ATOM 1689 O O . THR A 1 209 ? -2.625 -6.489 18.964 1.00 96.06 209 THR A O 1
ATOM 1692 N N . SER A 1 210 ? -3.212 -8.532 18.267 1.00 95.94 210 SER A N 1
ATOM 1693 C CA . SER A 1 210 ? -1.871 -9.122 18.294 1.00 95.94 210 SER A CA 1
ATOM 1694 C C . SER A 1 210 ? -0.938 -8.415 17.309 1.00 95.94 210 SER A C 1
ATOM 1696 O O . SER A 1 210 ? 0.212 -8.126 17.658 1.00 95.94 210 SER A O 1
ATOM 1698 N N . LEU A 1 211 ? -1.442 -8.032 16.126 1.00 96.19 211 LEU A N 1
ATOM 1699 C CA . LEU A 1 211 ? -0.724 -7.196 15.159 1.00 96.19 211 LEU A CA 1
ATOM 1700 C C . LEU A 1 211 ? -0.313 -5.852 15.776 1.00 96.19 211 LEU A C 1
ATOM 1702 O O . LEU A 1 211 ? 0.864 -5.489 15.724 1.00 96.19 211 LEU A O 1
ATOM 1706 N N . GLY A 1 212 ? -1.241 -5.125 16.401 1.00 95.81 212 GLY A N 1
ATOM 1707 C CA . GLY A 1 212 ? -0.961 -3.829 17.026 1.00 95.81 212 GLY A CA 1
ATOM 1708 C C . GLY A 1 212 ? 0.027 -3.918 18.187 1.00 95.81 212 GLY A C 1
ATOM 1709 O O . GLY A 1 212 ? 0.868 -3.035 18.356 1.00 95.81 212 GLY A O 1
ATOM 1710 N N . GLN A 1 213 ? -0.011 -5.009 18.957 1.00 95.19 213 GLN A N 1
ATOM 1711 C CA . GLN A 1 213 ? 0.972 -5.272 20.012 1.00 95.19 213 GLN A CA 1
ATOM 1712 C C . GLN A 1 213 ? 2.366 -5.566 19.446 1.00 95.19 213 GLN A C 1
ATOM 1714 O O . GLN A 1 213 ? 3.362 -5.056 19.961 1.00 95.19 213 GLN A O 1
ATOM 1719 N N . LYS A 1 214 ? 2.449 -6.378 18.385 1.00 95.50 214 LYS A N 1
ATOM 1720 C CA . LYS A 1 214 ? 3.712 -6.750 17.730 1.00 95.50 214 LYS A CA 1
ATOM 1721 C C . LYS A 1 214 ? 4.373 -5.557 17.038 1.00 95.50 214 LYS A C 1
ATOM 1723 O O . LYS A 1 214 ? 5.589 -5.397 17.100 1.00 95.50 214 LYS A O 1
ATOM 1728 N N . THR A 1 215 ? 3.561 -4.689 16.444 1.00 95.25 215 THR A N 1
ATOM 1729 C CA . THR A 1 215 ? 4.001 -3.500 15.702 1.00 95.25 215 THR A CA 1
ATOM 1730 C C . THR A 1 215 ? 4.146 -2.249 16.569 1.00 95.25 215 THR A C 1
ATOM 1732 O O . THR A 1 215 ? 4.524 -1.198 16.055 1.00 95.25 215 THR A O 1
ATOM 1735 N N . TYR A 1 216 ? 3.920 -2.359 17.884 1.00 95.06 216 TYR A N 1
ATOM 1736 C CA . TYR A 1 216 ? 3.965 -1.249 18.840 1.00 95.06 216 TYR A CA 1
ATOM 1737 C C . TYR A 1 216 ? 2.958 -0.122 18.539 1.00 95.06 216 TYR A C 1
ATOM 1739 O O . TYR A 1 216 ? 3.151 1.009 18.976 1.00 95.06 216 TYR A O 1
ATOM 1747 N N . MET A 1 217 ? 1.859 -0.400 17.835 1.00 95.31 217 MET A N 1
ATOM 1748 C CA . MET A 1 217 ? 0.763 0.571 17.688 1.00 95.31 217 MET A CA 1
ATOM 1749 C C . MET A 1 217 ? 0.040 0.787 19.021 1.00 95.31 217 MET A C 1
ATOM 1751 O O . MET A 1 217 ? -0.356 1.896 19.352 1.00 95.31 217 MET A O 1
ATOM 1755 N N . ASN A 1 218 ? -0.022 -0.251 19.856 1.00 94.50 218 ASN A N 1
ATOM 1756 C CA . ASN A 1 218 ? -0.657 -0.216 21.174 1.00 94.50 218 ASN A CA 1
ATOM 1757 C C . ASN A 1 218 ? 0.021 0.712 22.206 1.00 94.50 218 ASN A C 1
ATOM 1759 O O . ASN A 1 218 ? -0.524 0.906 23.293 1.00 94.50 218 ASN A O 1
ATOM 1763 N N . VAL A 1 219 ? 1.228 1.225 21.931 1.00 93.75 219 VAL A N 1
ATOM 1764 C CA . VAL A 1 219 ? 1.923 2.171 22.829 1.00 93.75 219 VAL A CA 1
ATOM 1765 C C . VAL A 1 219 ? 1.734 3.631 22.424 1.00 93.75 219 VAL A C 1
ATOM 1767 O O . VAL A 1 219 ? 2.244 4.517 23.116 1.00 93.75 219 VAL A O 1
ATOM 1770 N N . LEU A 1 220 ? 1.051 3.875 21.305 1.00 93.19 220 LEU A N 1
ATOM 1771 C CA . LEU A 1 220 ? 0.722 5.210 20.831 1.00 93.19 220 LEU A CA 1
ATOM 1772 C C . LEU A 1 220 ? -0.358 5.838 21.719 1.00 93.19 220 LEU A C 1
ATOM 1774 O O . LEU A 1 220 ? -1.078 5.156 22.446 1.00 93.19 220 LEU A O 1
ATOM 1778 N N . ASP A 1 221 ? -0.413 7.165 21.720 1.00 89.88 221 ASP A N 1
ATOM 1779 C CA . ASP A 1 221 ? -1.359 7.949 22.517 1.00 89.88 221 ASP A CA 1
ATOM 1780 C C . ASP A 1 221 ? -2.772 8.002 21.920 1.00 89.88 221 ASP A C 1
ATOM 1782 O O . ASP A 1 221 ? -3.703 8.415 22.613 1.00 89.88 221 ASP A O 1
ATOM 1786 N N . GLU A 1 222 ? -2.928 7.551 20.678 1.00 90.50 222 GLU A N 1
ATOM 1787 C CA . GLU A 1 222 ? -4.192 7.465 19.954 1.00 90.50 222 GLU A CA 1
ATOM 1788 C C . GLU A 1 222 ? -4.415 6.056 19.405 1.00 90.50 222 GLU A C 1
ATOM 1790 O O . GLU A 1 222 ? -3.471 5.289 19.177 1.00 90.50 222 GLU A O 1
ATOM 1795 N N . ASP A 1 223 ? -5.688 5.732 19.196 1.00 95.12 223 ASP A N 1
ATOM 1796 C CA . ASP A 1 223 ? -6.078 4.495 18.540 1.00 95.12 223 ASP A CA 1
ATOM 1797 C C . ASP A 1 223 ? -5.765 4.572 17.047 1.00 95.12 223 ASP A C 1
ATOM 1799 O O . ASP A 1 223 ? -6.044 5.567 16.373 1.00 95.12 223 ASP A O 1
ATOM 1803 N N . ILE A 1 224 ? -5.157 3.500 16.551 1.00 97.38 224 ILE A N 1
ATOM 1804 C CA . ILE A 1 224 ? -4.892 3.271 15.142 1.00 97.38 224 ILE A CA 1
ATOM 1805 C C . ILE A 1 224 ? -5.944 2.299 14.628 1.00 97.38 224 ILE A C 1
ATOM 1807 O O . ILE A 1 224 ? -6.168 1.229 15.201 1.00 97.38 224 ILE A O 1
ATOM 1811 N N . PHE A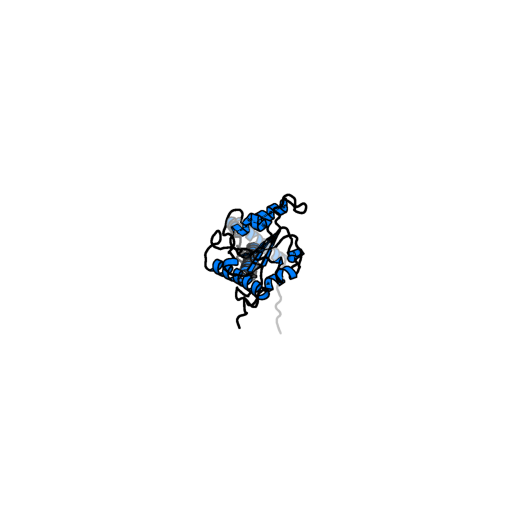 1 225 ? -6.575 2.672 13.527 1.00 97.38 225 PHE A N 1
ATOM 1812 C CA . PHE A 1 225 ? -7.661 1.935 12.910 1.00 97.38 225 PHE A CA 1
ATOM 1813 C C . PHE A 1 225 ? -7.209 1.305 11.599 1.00 97.38 225 PHE A C 1
ATOM 1815 O O . PHE A 1 225 ? -6.434 1.903 10.855 1.00 97.38 225 PHE A O 1
ATOM 1822 N N . LEU A 1 226 ? -7.727 0.119 11.305 1.00 98.31 226 LEU A N 1
ATOM 1823 C CA . LEU A 1 226 ? -7.734 -0.464 9.972 1.00 98.31 226 LEU A CA 1
ATOM 1824 C C . LEU A 1 226 ? -9.117 -0.226 9.361 1.00 98.31 226 LEU A C 1
ATOM 1826 O O . LEU A 1 226 ? -10.128 -0.590 9.963 1.00 98.31 226 LEU A O 1
ATOM 1830 N N . CYS A 1 227 ? -9.150 0.366 8.173 1.00 97.50 227 CYS A N 1
ATOM 1831 C CA . CYS A 1 227 ? -10.373 0.651 7.433 1.00 97.50 227 CYS A CA 1
ATOM 1832 C C . CYS A 1 227 ? -10.280 0.037 6.034 1.00 97.50 227 CYS A C 1
ATOM 1834 O O . CYS A 1 227 ? -9.229 0.104 5.390 1.00 97.50 227 CYS A O 1
ATOM 1836 N N . VAL A 1 228 ? -11.390 -0.523 5.548 1.00 97.06 228 VAL A N 1
ATOM 1837 C CA . VAL A 1 228 ? -11.510 -1.027 4.172 1.00 97.06 228 VAL A CA 1
ATOM 1838 C C . VAL A 1 228 ? -12.389 -0.071 3.391 1.00 97.06 228 VAL A C 1
ATOM 1840 O O . VAL A 1 228 ? -13.503 0.230 3.804 1.00 97.06 228 VAL A O 1
ATOM 1843 N N . ARG A 1 229 ? -11.889 0.452 2.281 1.00 93.50 229 ARG A N 1
ATOM 1844 C CA . ARG A 1 229 ? -12.589 1.436 1.460 1.00 93.50 229 ARG A CA 1
ATOM 1845 C C . ARG A 1 229 ? -13.738 0.800 0.684 1.00 93.50 229 ARG A C 1
ATOM 1847 O O . ARG A 1 229 ? -13.573 -0.254 0.081 1.00 93.50 229 ARG A O 1
ATOM 1854 N N . ASP A 1 230 ? -14.879 1.482 0.647 1.00 90.19 230 ASP A N 1
ATOM 1855 C CA . ASP A 1 230 ? -16.011 1.090 -0.189 1.00 90.19 230 ASP A CA 1
ATOM 1856 C C . ASP A 1 230 ? -15.773 1.492 -1.658 1.00 90.19 230 ASP A C 1
ATOM 1858 O O . ASP A 1 230 ? -15.281 2.579 -1.987 1.00 90.19 230 ASP A O 1
ATOM 1862 N N . ILE A 1 231 ? -16.171 0.606 -2.564 1.00 82.81 231 ILE A N 1
ATOM 1863 C CA . ILE A 1 231 ? -16.119 0.788 -4.014 1.00 82.81 231 ILE A CA 1
ATOM 1864 C C . ILE A 1 231 ? -17.334 1.555 -4.569 1.00 82.81 231 ILE A C 1
ATOM 1866 O O . ILE A 1 231 ? -17.395 1.848 -5.763 1.00 82.81 231 ILE A O 1
ATOM 1870 N N . GLY A 1 232 ? -18.315 1.905 -3.728 1.00 65.19 232 GLY A N 1
ATOM 1871 C CA . GLY A 1 232 ? -19.544 2.609 -4.119 1.00 65.19 232 GLY A CA 1
ATOM 1872 C C . GLY A 1 232 ? -19.371 4.047 -4.643 1.00 65.19 232 GLY A C 1
ATOM 1873 O O . GLY A 1 232 ? -20.329 4.616 -5.175 1.00 65.19 232 GLY A O 1
ATOM 1874 N N . GLY A 1 233 ? -18.176 4.638 -4.507 1.00 63.94 233 GLY A N 1
ATOM 1875 C CA . GLY A 1 233 ? -17.890 6.049 -4.797 1.00 63.94 233 GLY A CA 1
ATOM 1876 C C . GLY A 1 233 ? -16.940 6.305 -5.976 1.00 63.94 233 GLY A C 1
ATOM 1877 O O . GLY A 1 233 ? -17.314 6.204 -7.142 1.00 63.94 233 GLY A O 1
ATOM 1878 N N . THR A 1 234 ? -15.722 6.758 -5.665 1.00 60.47 234 THR A N 1
ATOM 1879 C CA . THR A 1 234 ? -14.672 7.169 -6.624 1.00 60.47 234 THR A CA 1
ATOM 1880 C C . THR A 1 234 ? -13.899 6.008 -7.249 1.00 60.47 234 THR A C 1
ATOM 1882 O O . THR A 1 234 ? -13.130 6.235 -8.181 1.00 60.47 234 THR A O 1
ATOM 1885 N N . VAL A 1 235 ? -14.103 4.789 -6.755 1.00 67.44 235 VAL A N 1
ATOM 1886 C CA . VAL A 1 235 ? -13.510 3.565 -7.299 1.00 67.44 235 VAL A CA 1
ATOM 1887 C C . VAL A 1 235 ? -14.340 3.088 -8.492 1.00 67.44 235 VAL A C 1
ATOM 1889 O O . VAL A 1 235 ? -15.565 3.227 -8.513 1.00 67.44 235 VAL A O 1
ATOM 1892 N N . ASN A 1 236 ? -13.687 2.543 -9.518 1.00 71.44 236 ASN A N 1
ATOM 1893 C CA . 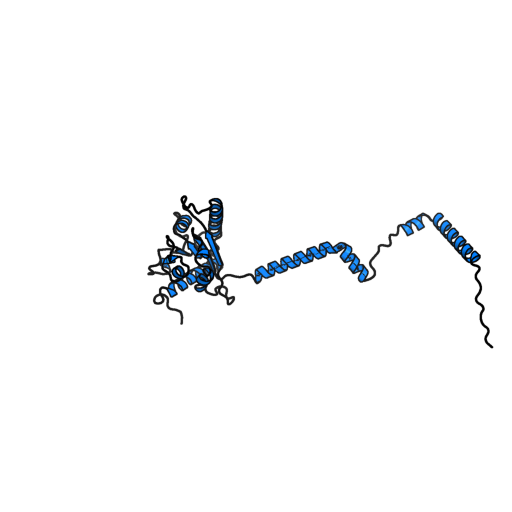ASN A 1 236 ? -14.412 1.939 -10.630 1.00 71.44 236 ASN A CA 1
ATOM 1894 C C . ASN A 1 236 ? -15.041 0.624 -10.165 1.00 71.44 236 ASN A C 1
ATOM 1896 O O . ASN A 1 236 ?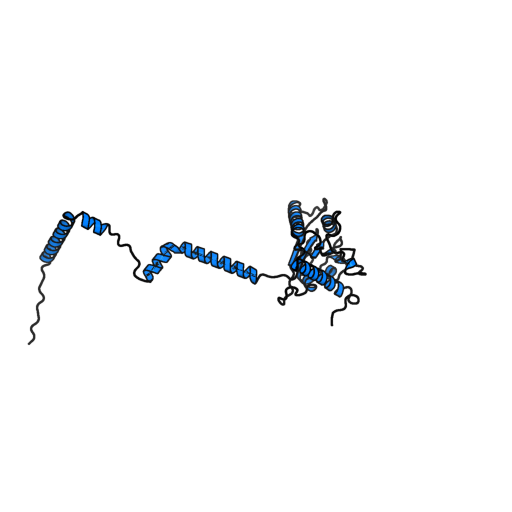 -14.356 -0.253 -9.670 1.00 71.44 236 ASN A O 1
ATOM 1900 N N . ASN A 1 237 ? -16.345 0.447 -10.357 1.00 78.56 237 ASN A N 1
ATOM 1901 C CA . ASN A 1 237 ? -16.980 -0.839 -10.071 1.00 78.56 237 ASN A CA 1
ATOM 1902 C C . ASN A 1 237 ? -16.772 -1.806 -11.252 1.00 78.56 237 ASN A C 1
ATOM 1904 O O . ASN A 1 237 ? -17.650 -1.963 -12.108 1.00 78.56 237 ASN A O 1
ATOM 1908 N N . ASP A 1 238 ? -15.575 -2.385 -11.328 1.00 83.69 238 ASP A N 1
ATOM 1909 C CA . ASP A 1 238 ? -15.181 -3.438 -12.265 1.00 83.69 238 ASP A CA 1
ATOM 1910 C C . ASP A 1 238 ? -14.758 -4.729 -11.543 1.00 83.69 238 ASP A C 1
ATOM 1912 O O . ASP A 1 238 ? -14.735 -4.799 -10.318 1.00 83.69 238 ASP A O 1
ATOM 1916 N N . GLU A 1 239 ? -14.526 -5.804 -12.303 1.00 84.88 239 GLU A N 1
ATOM 1917 C CA . GLU A 1 239 ? -14.197 -7.123 -11.734 1.00 84.88 239 GLU A CA 1
ATOM 1918 C C . GLU A 1 239 ? -12.908 -7.087 -10.900 1.00 84.88 239 GLU A C 1
ATOM 1920 O O . GLU A 1 239 ? -12.842 -7.755 -9.875 1.00 84.88 239 GLU A O 1
ATOM 1925 N N . GLU A 1 240 ? -11.928 -6.279 -11.311 1.00 86.38 240 GLU A N 1
ATOM 1926 C CA . GLU A 1 240 ? -10.649 -6.103 -10.617 1.00 86.38 240 GLU A CA 1
ATOM 1927 C C . GLU A 1 240 ? -10.852 -5.427 -9.258 1.00 86.38 240 GLU A C 1
ATOM 1929 O O . GLU A 1 240 ? -10.555 -6.032 -8.235 1.00 86.38 240 GLU A O 1
ATOM 1934 N N . SER A 1 241 ? -11.517 -4.269 -9.216 1.00 87.19 241 SER A N 1
ATOM 1935 C CA . SER A 1 241 ? -11.755 -3.554 -7.953 1.00 87.19 241 SER A CA 1
ATOM 1936 C C . SER A 1 241 ? -12.642 -4.339 -6.975 1.00 87.19 241 SER A C 1
ATOM 1938 O O . SER A 1 241 ? -12.505 -4.205 -5.762 1.00 87.19 241 SER A O 1
ATOM 1940 N N . ASN A 1 242 ? -13.567 -5.166 -7.481 1.00 89.38 242 ASN A N 1
ATOM 1941 C CA . ASN A 1 242 ? -14.335 -6.078 -6.627 1.00 89.38 242 ASN A CA 1
ATOM 1942 C C . ASN A 1 242 ? -13.444 -7.191 -6.049 1.00 89.38 242 ASN A C 1
ATOM 1944 O O . ASN A 1 242 ? -13.589 -7.518 -4.876 1.00 89.38 242 ASN A O 1
ATOM 1948 N N . SER A 1 243 ? -12.522 -7.745 -6.845 1.00 91.44 243 SER A N 1
ATOM 1949 C CA . SER A 1 243 ? -11.547 -8.732 -6.366 1.00 91.44 243 SER A CA 1
ATOM 1950 C C . SER A 1 243 ? -10.619 -8.127 -5.313 1.00 91.44 243 SER A C 1
ATOM 1952 O O . SER A 1 243 ? -10.376 -8.755 -4.289 1.00 91.44 243 SER A O 1
ATOM 1954 N N . ASP A 1 244 ? -10.149 -6.898 -5.518 1.00 92.44 244 ASP A N 1
ATOM 1955 C CA . ASP A 1 244 ? -9.285 -6.203 -4.558 1.00 92.44 244 ASP A CA 1
ATOM 1956 C C . ASP A 1 244 ? -10.020 -5.911 -3.242 1.00 92.44 244 ASP A C 1
ATOM 1958 O O . ASP A 1 244 ? -9.433 -5.985 -2.155 1.00 92.44 244 ASP A O 1
ATOM 1962 N N . LEU A 1 245 ? -11.322 -5.609 -3.319 1.00 94.38 245 LEU A N 1
ATOM 1963 C CA . LEU A 1 245 ? -12.173 -5.452 -2.143 1.00 94.38 245 LEU A CA 1
ATOM 1964 C C . LEU A 1 245 ? -12.332 -6.778 -1.392 1.00 94.38 245 LEU A C 1
ATOM 1966 O O . LEU A 1 245 ? -12.205 -6.796 -0.169 1.00 94.38 245 LEU A O 1
ATOM 1970 N N . GLU A 1 246 ? -12.589 -7.877 -2.105 1.00 95.06 246 GLU A N 1
ATOM 1971 C CA . GLU A 1 246 ? -12.660 -9.220 -1.517 1.00 95.06 246 GLU A CA 1
ATOM 1972 C C . GLU A 1 246 ? -11.339 -9.585 -0.822 1.00 95.06 246 GLU A C 1
ATOM 1974 O O . GLU A 1 246 ? -11.366 -9.965 0.346 1.00 95.06 246 GLU A O 1
ATOM 1979 N N . ASN A 1 247 ? -10.192 -9.353 -1.467 1.00 96.00 247 ASN A N 1
ATOM 1980 C CA . ASN A 1 247 ? -8.860 -9.582 -0.891 1.00 96.00 247 ASN A CA 1
ATOM 1981 C C . ASN A 1 247 ? -8.609 -8.723 0.365 1.00 96.00 247 ASN A C 1
ATOM 1983 O O . ASN A 1 247 ? -8.010 -9.174 1.343 1.00 96.00 247 ASN A O 1
ATOM 1987 N N . SER A 1 248 ? -9.079 -7.472 0.361 1.00 97.06 248 SER A N 1
ATOM 1988 C CA . SER A 1 248 ? -8.954 -6.567 1.512 1.00 97.06 248 SER A CA 1
ATOM 1989 C C . SER A 1 248 ? -9.825 -7.010 2.691 1.00 97.06 248 SER A C 1
ATOM 1991 O O . SER A 1 248 ? -9.413 -6.879 3.843 1.00 97.06 248 SER A O 1
ATOM 1993 N N . LEU A 1 249 ? -11.023 -7.540 2.427 1.00 97.44 249 LEU A N 1
ATOM 1994 C CA . LEU A 1 249 ? -11.900 -8.096 3.460 1.00 97.44 249 LEU A CA 1
ATOM 1995 C C . LEU A 1 249 ? -11.387 -9.444 3.982 1.00 97.44 249 LEU A C 1
ATOM 1997 O O . LEU A 1 249 ? -11.466 -9.676 5.186 1.00 97.44 249 LEU A O 1
ATOM 2001 N N . ASP A 1 250 ? -10.816 -10.287 3.119 1.00 97.12 250 ASP A N 1
ATOM 2002 C CA . ASP A 1 250 ? -10.162 -11.540 3.518 1.00 97.12 250 ASP A CA 1
ATOM 2003 C C . ASP A 1 250 ? -8.980 -11.275 4.461 1.00 97.12 250 ASP A C 1
ATOM 2005 O O . ASP A 1 250 ? -8.876 -11.888 5.522 1.00 97.12 250 ASP A O 1
ATOM 2009 N N . TYR A 1 251 ? -8.170 -10.250 4.174 1.00 97.69 251 TYR A N 1
ATOM 2010 C CA . TYR A 1 251 ? -7.116 -9.792 5.085 1.00 97.69 251 TYR A CA 1
ATOM 2011 C C . TYR A 1 251 ? -7.655 -9.430 6.480 1.00 97.69 251 TYR A C 1
ATOM 2013 O O . TYR A 1 251 ? -7.068 -9.800 7.502 1.00 97.69 251 TYR A O 1
ATOM 2021 N N . VAL A 1 252 ? -8.786 -8.712 6.546 1.00 97.69 252 VAL A N 1
ATOM 2022 C CA . VAL A 1 252 ? -9.440 -8.385 7.824 1.00 97.69 252 VAL A CA 1
ATOM 2023 C C . VAL A 1 252 ? -9.927 -9.656 8.518 1.00 97.69 252 VAL A C 1
ATOM 2025 O O . VAL A 1 252 ? -9.719 -9.800 9.723 1.00 97.69 252 VAL A O 1
ATOM 2028 N N . GLU A 1 253 ? -10.528 -10.595 7.787 1.00 96.69 253 GLU A N 1
ATOM 2029 C CA . GLU A 1 253 ? -10.965 -11.874 8.347 1.00 96.69 253 GLU A CA 1
ATOM 2030 C C . GLU A 1 253 ? -9.788 -12.680 8.917 1.00 96.69 253 GLU A C 1
ATOM 2032 O O . GLU A 1 253 ? -9.890 -13.206 10.027 1.00 96.69 253 GLU A O 1
ATOM 2037 N N . ASN A 1 254 ? -8.654 -12.734 8.217 1.00 96.00 254 ASN A N 1
ATOM 2038 C CA . ASN A 1 254 ? -7.446 -13.427 8.669 1.00 96.00 254 ASN A CA 1
ATOM 2039 C C . ASN A 1 254 ? -6.891 -12.829 9.965 1.00 96.00 254 ASN A C 1
ATOM 2041 O O . ASN A 1 254 ? -6.492 -13.569 10.868 1.00 96.00 254 ASN A O 1
ATOM 2045 N N . LEU A 1 255 ? -6.936 -11.504 10.105 1.00 95.81 255 LEU A N 1
ATOM 2046 C CA . LEU A 1 255 ? -6.607 -10.832 11.360 1.00 95.81 255 LEU A CA 1
ATOM 2047 C C . LEU A 1 255 ? -7.601 -11.215 12.466 1.00 95.81 255 LEU A C 1
ATOM 2049 O O . LEU A 1 255 ? -7.200 -11.642 13.549 1.00 95.81 255 LEU A O 1
ATOM 2053 N N . LEU A 1 256 ? -8.905 -11.141 12.191 1.00 96.06 256 LEU A N 1
ATOM 2054 C CA . LEU A 1 256 ? -9.944 -11.508 13.158 1.00 96.06 256 LEU A CA 1
ATOM 2055 C C . LEU A 1 256 ? -9.903 -12.988 13.553 1.00 96.06 256 LEU A C 1
ATOM 2057 O O . LEU A 1 256 ? -10.311 -13.337 14.660 1.00 96.06 256 LEU A O 1
ATOM 2061 N N . ARG A 1 257 ? -9.397 -13.863 12.686 1.00 94.69 257 ARG A N 1
ATOM 2062 C CA . ARG A 1 257 ? -9.223 -15.294 12.944 1.00 94.69 257 ARG A CA 1
ATOM 2063 C C . ARG A 1 257 ? -8.177 -15.583 14.011 1.00 94.69 257 ARG A C 1
ATOM 2065 O O . ARG A 1 257 ? -8.351 -16.528 14.782 1.00 94.69 257 ARG A O 1
ATOM 2072 N N . GLU A 1 258 ? -7.127 -14.773 14.092 1.00 93.81 258 GLU A N 1
ATOM 2073 C CA . GLU A 1 258 ? -6.147 -14.863 15.176 1.00 93.81 258 GLU A CA 1
ATOM 2074 C C . GLU A 1 258 ? -6.752 -14.414 16.516 1.00 93.81 258 GLU A C 1
ATOM 2076 O O . GLU A 1 258 ? -6.567 -15.084 17.534 1.00 93.81 258 GLU A O 1
ATOM 2081 N N . GLU A 1 259 ? -7.538 -13.335 16.504 1.00 93.38 259 GLU A N 1
ATOM 2082 C CA . GLU A 1 259 ? -8.120 -12.744 17.718 1.00 93.38 259 GLU A CA 1
ATOM 2083 C C . GLU A 1 259 ? -9.355 -13.504 18.239 1.00 93.38 259 GLU A C 1
ATOM 2085 O O . GLU A 1 259 ? -9.548 -13.665 19.447 1.00 93.38 259 GLU A O 1
ATOM 2090 N N . TYR A 1 260 ? -10.185 -14.024 17.331 1.00 93.19 260 TYR A N 1
ATOM 2091 C CA . TYR A 1 260 ? -11.460 -14.689 17.620 1.00 93.19 260 TYR A CA 1
ATOM 2092 C C . TYR A 1 260 ? -11.569 -16.052 16.914 1.00 93.19 260 TYR A C 1
ATOM 2094 O O . TYR A 1 260 ? -12.506 -16.280 16.140 1.00 93.19 260 TYR A O 1
ATOM 2102 N N . PRO A 1 261 ? -10.688 -17.022 17.222 1.00 90.00 261 PRO A N 1
ATOM 2103 C CA . PRO A 1 261 ? -10.651 -18.318 16.534 1.00 90.00 261 PRO A CA 1
ATOM 2104 C C . PRO A 1 261 ? -11.948 -19.133 16.683 1.00 90.00 261 PRO A C 1
ATOM 2106 O O . PRO A 1 261 ? -12.260 -19.977 15.847 1.00 90.00 261 PRO A O 1
ATOM 2109 N N . ASP A 1 262 ? -12.726 -18.885 17.743 1.00 90.31 262 ASP A N 1
ATOM 2110 C CA . ASP A 1 262 ? -14.030 -19.525 17.954 1.00 90.31 262 ASP A CA 1
ATOM 2111 C C . ASP A 1 262 ? -15.127 -18.971 17.021 1.00 90.31 262 ASP A C 1
ATOM 2113 O O . ASP A 1 262 ? -16.114 -19.663 16.759 1.00 90.31 262 ASP A O 1
ATOM 2117 N N . GLN A 1 263 ? -14.984 -17.725 16.554 1.00 88.38 263 GLN A N 1
ATOM 2118 C CA . GLN A 1 263 ? -15.934 -17.065 15.649 1.00 88.38 263 GLN A CA 1
ATOM 2119 C C . GLN A 1 263 ? -15.554 -17.265 14.177 1.00 88.38 263 GLN A C 1
ATOM 2121 O O . GLN A 1 263 ? -16.446 -17.366 13.336 1.00 88.38 263 GLN A O 1
ATOM 2126 N N . PHE A 1 264 ? -14.257 -17.415 13.895 1.00 87.44 264 PHE A N 1
ATOM 2127 C CA . PHE A 1 264 ? -13.697 -17.651 12.564 1.00 87.44 264 PHE A CA 1
ATOM 2128 C C . PHE A 1 264 ? -12.870 -18.947 12.566 1.00 87.44 264 PHE A C 1
ATOM 2130 O O . PHE A 1 264 ? -11.648 -18.910 12.692 1.00 87.44 264 PHE A O 1
ATOM 2137 N N . PRO A 1 265 ? -13.500 -20.130 12.496 1.00 77.81 265 PRO A N 1
ATOM 2138 C CA . PRO A 1 265 ? -12.758 -21.382 12.468 1.00 77.81 265 PRO A CA 1
ATOM 2139 C C . PRO A 1 265 ? -11.981 -21.518 11.153 1.00 77.81 265 PRO A C 1
ATOM 2141 O O . PRO A 1 265 ? -12.512 -21.230 10.083 1.00 77.81 265 PRO A O 1
ATOM 2144 N N . ALA A 1 266 ? -10.743 -22.014 11.225 1.00 70.38 266 ALA A N 1
ATOM 2145 C CA . ALA A 1 266 ? -9.981 -22.357 10.028 1.00 70.38 266 ALA A CA 1
ATOM 2146 C C . ALA A 1 266 ? -10.723 -23.421 9.200 1.00 70.38 266 ALA A C 1
ATOM 2148 O O . ALA A 1 266 ? -11.237 -24.393 9.764 1.00 70.38 266 ALA A O 1
ATOM 2149 N N . GLU A 1 267 ? -10.769 -23.248 7.878 1.00 63.41 267 GLU A N 1
ATOM 2150 C CA . GLU A 1 267 ? -11.277 -24.286 6.981 1.00 63.41 267 GLU A CA 1
ATOM 2151 C C . GLU A 1 267 ? -10.352 -25.522 7.053 1.00 63.41 267 GLU A C 1
ATOM 2153 O O . GLU A 1 267 ? -9.131 -25.396 6.952 1.00 63.41 267 GLU A O 1
ATOM 2158 N N . GLU A 1 268 ? -10.931 -26.705 7.318 1.00 44.84 268 GLU A N 1
ATOM 2159 C CA . GLU A 1 268 ? -10.212 -27.997 7.422 1.00 44.84 268 GLU A CA 1
ATOM 2160 C C . GLU A 1 268 ? -9.657 -28.511 6.084 1.00 44.84 268 GLU A C 1
ATOM 2162 O O . GLU A 1 268 ? -10.402 -28.492 5.075 1.00 44.84 268 GLU A O 1
#

Secondary structure (DSSP, 8-state):
---PPPPP---HHHHHHHHHHHHHHHHHHHHH-HHHHHHHHH--------SHHHHHHHHHHHHHHHHHHHHHHHHHHHHHHHHHHHSPPPSEEEEEEESS-HHHH-TTHHHHHHTT---SS-SS---EEEEEEE----TT-TT--HHHHHHHHHHHHHHHHH----EEEEEHHHHHHHHTT-S-SB--HHHHSTT-TTEETTEEEGGGSHHHHHTTGGGSSS-EEEEEB-TTSSS--SHHHHHHHHHHHHHHHHHHHHH-TTTSPPP-

Sequence (268 aa):
MAKKKKDAYIDPQQKELRELIELKKLQQQAAEHPEEVREELTKEEKIVPKTFKEKWNNYWYHYKGATWGTVIVVVLISWMIKDIFFGPEYDLTVTSATKYALSALNSELTE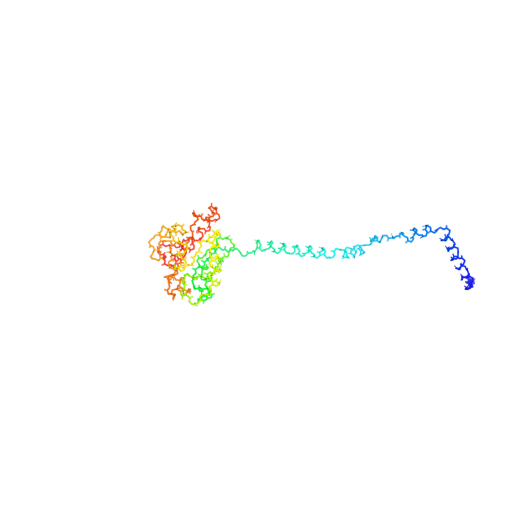DLTAYAEDYNGDGKTDITFDEIMVSFSADDENTDMQTNAINMQKLMAVFAGGEDLLFIMDQDAYDYICGDEEGIFVDLSEVFPNIDIIEGDKLILNETSLGQKTYMNVLDEDIFLCVRDIGGTVNNDEESNSDLENSLDYVENLLREEYPDQFPAEE

pLDDT: mean 86.16, std 13.13, range [37.59, 98.38]

Radius of gyration: 41.6 Å; chains: 1; bounding box: 101×51×100 Å